Protein AF-A0A819I7T7-F1 (afdb_monomer_lite)

Foldseek 3Di:
DPDDPAAAEAEDPDDDPVDDPVPPDHSYDYDYLVQQAPPLLPDAPAVLLSLLRPLSPPPDDQKDKDADDPDDDPDDDDVCVADPVNFAGEFEFEPDWLPDPPDDDDLQSLQQVLLLVCCVVQAPDPPVVDDSRRLGDGPNDIFIAGSVLSCCCCVNRPVVLSVVCSNDRYRDSNHHRRSSNSLVCQVPPDPGHYHYHYDYPDDPPPPPDDPDD

Sequence (213 aa):
MPSFRGHIYVIADQIPNWLNISKSQSQLRVISTKEIIDNKYLPTFNSHAIEANLHKIPHLKEFYLYFNDDYILGRPVSIEDFFLHGRCPVIYGDDRLTSNTNVTLNIHKKAMLNTNFLLDNFSSDTNTNVNKSDRRFLPHAPHPLRKSIAEEVWFSKFAEVHREQSSHRFRDMHDVHPAYFTSRYMIEQANVCVEQRRMKSACPPDGKDFCNQ

Organism: NCBI:txid392033

pLDDT: mean 85.19, std 16.6, range [31.33, 97.81]

Radius of gyration: 17.9 Å; chains: 1; bounding box: 48×45×42 Å

Secondary structure (DSSP, 8-state):
-PPP-S-EEEE-S---TT-----TT-SEEEE-HHHHS-GGG-S---HHHHHHTGGGSTT--SEEEE--SS----S---GGGTEETTTEEEEEE-S-BTT-TTS---HHHHHHHHHHHHHHHH--S--TTS-GGG-BPPPSS-EEEEHHHHHIIIIIITHHHHHHHHH-SS--TT---HHHHHHHHHHHTSSS--EEEE-PPP--SS--S----

Structure (mmCIF, N/CA/C/O backbone):
data_AF-A0A819I7T7-F1
#
_entry.id   AF-A0A819I7T7-F1
#
loop_
_atom_site.group_PDB
_atom_site.id
_atom_site.type_symbol
_atom_site.label_atom_id
_atom_site.label_alt_id
_atom_site.label_comp_id
_atom_site.label_asym_id
_atom_site.label_entity_id
_atom_site.label_seq_id
_atom_site.pdbx_PDB_ins_code
_atom_site.Cartn_x
_atom_site.Cartn_y
_atom_site.Cartn_z
_atom_site.occupancy
_atom_site.B_iso_or_equiv
_atom_site.auth_seq_id
_atom_site.auth_comp_id
_atom_site.auth_asym_id
_atom_site.auth_atom_id
_atom_site.pdbx_PDB_model_num
ATOM 1 N N . MET A 1 1 ? -1.989 -11.633 26.598 1.00 35.69 1 MET A N 1
ATOM 2 C CA . MET A 1 1 ? -1.743 -10.925 25.322 1.00 35.69 1 MET A CA 1
ATOM 3 C C . MET A 1 1 ? -1.916 -9.439 25.571 1.00 35.69 1 MET A C 1
ATOM 5 O O . MET A 1 1 ? -2.932 -9.099 26.173 1.00 35.69 1 MET A O 1
ATOM 9 N N . PRO A 1 2 ? -0.981 -8.556 25.182 1.00 42.12 2 PRO A N 1
ATOM 10 C CA . PRO A 1 2 ? -1.279 -7.129 25.174 1.00 42.12 2 PRO A CA 1
ATOM 11 C C . PRO A 1 2 ? -2.457 -6.933 24.216 1.00 42.12 2 PRO A C 1
ATOM 13 O O . PRO A 1 2 ? -2.396 -7.361 23.065 1.00 42.12 2 PRO A O 1
ATOM 16 N N . SER A 1 3 ? -3.574 -6.404 24.710 1.00 52.50 3 SER A N 1
ATOM 17 C CA . SER A 1 3 ? -4.762 -6.203 23.888 1.00 52.50 3 SER A CA 1
ATOM 18 C C . SER A 1 3 ? -4.460 -5.170 22.805 1.00 52.50 3 SER A C 1
ATOM 20 O O . SER A 1 3 ? -4.011 -4.062 23.098 1.00 52.50 3 SER A O 1
ATOM 22 N N . PHE A 1 4 ? -4.694 -5.528 21.544 1.00 63.16 4 PHE A N 1
ATOM 23 C CA . PHE A 1 4 ? -4.647 -4.576 20.441 1.00 63.16 4 PHE A CA 1
ATOM 24 C C . PHE A 1 4 ? -5.636 -3.431 20.720 1.00 63.16 4 PHE A C 1
ATOM 26 O O . PHE A 1 4 ? -6.834 -3.651 20.894 1.00 63.16 4 PHE A O 1
ATOM 33 N N . ARG A 1 5 ? -5.134 -2.192 20.794 1.00 67.62 5 ARG A N 1
ATOM 34 C CA . ARG A 1 5 ? -5.936 -0.975 21.035 1.00 67.62 5 ARG A CA 1
ATOM 35 C C . ARG A 1 5 ? -6.069 -0.114 19.773 1.00 67.62 5 ARG A C 1
ATOM 37 O O . ARG A 1 5 ? -5.954 1.110 19.832 1.00 67.62 5 ARG A O 1
ATOM 44 N N . GLY A 1 6 ? -6.262 -0.747 18.618 1.00 80.12 6 GLY A N 1
ATOM 45 C CA . GLY A 1 6 ? -6.449 -0.072 17.332 1.00 80.12 6 GLY A CA 1
ATOM 46 C C . GLY A 1 6 ? -7.828 -0.313 16.721 1.00 80.12 6 GLY A C 1
ATOM 47 O O . GLY A 1 6 ? -8.656 -1.024 17.285 1.00 80.12 6 GLY A O 1
ATOM 48 N N . HIS A 1 7 ? -8.054 0.290 15.555 1.00 89.38 7 HIS A N 1
ATOM 49 C CA . HIS A 1 7 ? -9.175 -0.057 14.686 1.00 89.38 7 HIS A CA 1
ATOM 50 C C . HIS A 1 7 ? -8.709 -1.077 13.647 1.00 89.38 7 HIS A C 1
ATOM 52 O O . HIS A 1 7 ? -7.592 -0.971 13.141 1.00 89.38 7 HIS A O 1
ATOM 58 N N . ILE A 1 8 ? -9.566 -2.042 13.337 1.00 91.50 8 ILE A N 1
ATOM 59 C CA . ILE A 1 8 ? -9.410 -2.993 12.242 1.00 91.50 8 ILE A CA 1
ATOM 60 C C . ILE A 1 8 ? -10.333 -2.522 11.126 1.00 91.50 8 ILE A C 1
ATOM 62 O O . ILE A 1 8 ? -11.524 -2.312 11.351 1.00 91.50 8 ILE A O 1
ATOM 66 N N . TYR A 1 9 ? -9.786 -2.369 9.929 1.00 93.81 9 TYR A N 1
ATOM 67 C CA . TYR A 1 9 ? -10.555 -2.056 8.734 1.00 93.81 9 TYR A CA 1
ATOM 68 C C . TYR A 1 9 ? -10.522 -3.276 7.821 1.00 93.81 9 TYR A C 1
ATOM 70 O O . TYR A 1 9 ? -9.444 -3.776 7.512 1.00 93.81 9 TYR A O 1
ATOM 78 N N . VAL A 1 10 ? -11.691 -3.760 7.415 1.00 93.88 10 VAL A N 1
ATOM 79 C CA . VAL A 1 10 ? -11.826 -4.848 6.442 1.00 93.88 10 VAL A CA 1
ATOM 80 C C . VAL A 1 10 ? -12.416 -4.260 5.175 1.00 93.88 10 VAL A C 1
ATOM 82 O O . VAL A 1 10 ? -13.494 -3.671 5.216 1.00 93.88 10 VAL A O 1
ATOM 85 N N . ILE A 1 11 ? -11.706 -4.397 4.060 1.00 95.06 11 ILE A N 1
ATOM 86 C CA . ILE A 1 11 ? -12.184 -3.902 2.771 1.00 95.06 11 ILE A CA 1
ATOM 87 C C . ILE A 1 11 ? -12.985 -5.011 2.107 1.00 95.06 11 ILE A C 1
ATOM 89 O O . ILE A 1 11 ? -12.426 -6.044 1.747 1.00 95.06 11 ILE A O 1
ATOM 93 N N . ALA A 1 12 ? -14.296 -4.816 1.992 1.00 93.00 12 ALA A N 1
ATOM 94 C CA . ALA A 1 12 ? -15.190 -5.798 1.397 1.00 93.00 12 ALA A CA 1
ATOM 95 C C . ALA A 1 12 ? -16.496 -5.146 0.932 1.00 93.00 12 ALA A C 1
ATOM 97 O O . ALA A 1 12 ? -17.062 -4.299 1.619 1.00 93.00 12 ALA A O 1
ATOM 98 N N . ASP A 1 13 ? -17.015 -5.611 -0.205 1.00 91.38 13 ASP A N 1
ATOM 99 C CA . ASP A 1 13 ? -18.338 -5.217 -0.715 1.00 91.38 13 ASP A CA 1
ATOM 100 C C . ASP A 1 13 ? -19.448 -6.208 -0.327 1.00 91.38 13 ASP A C 1
ATOM 102 O O . ASP A 1 13 ? -20.618 -6.001 -0.646 1.00 91.38 13 ASP A O 1
ATOM 106 N N . GLN A 1 14 ? -19.088 -7.291 0.367 1.00 89.69 14 GLN A N 1
ATOM 107 C CA . GLN A 1 14 ? -20.009 -8.301 0.880 1.00 89.69 14 GLN A CA 1
ATOM 108 C C . GLN A 1 14 ? -19.754 -8.511 2.368 1.00 89.69 14 GLN A C 1
ATOM 110 O O . GLN A 1 14 ? -18.611 -8.645 2.803 1.00 89.69 14 GLN A O 1
ATOM 115 N N . ILE A 1 15 ? -20.831 -8.562 3.147 1.00 88.88 15 ILE A N 1
ATOM 116 C CA . ILE A 1 15 ? -20.783 -8.765 4.592 1.00 88.88 15 ILE A CA 1
ATOM 117 C C . ILE A 1 15 ? -21.498 -10.083 4.896 1.00 88.88 15 ILE A C 1
ATOM 119 O O . ILE A 1 15 ? -22.688 -10.200 4.601 1.00 88.88 15 ILE A O 1
ATOM 123 N N . PRO A 1 16 ? -20.814 -11.081 5.481 1.00 87.31 16 PRO A N 1
ATOM 124 C CA . PRO A 1 16 ? -21.470 -12.309 5.901 1.00 87.31 16 PRO A CA 1
ATOM 125 C C . PRO A 1 16 ? -22.534 -12.039 6.970 1.00 87.31 16 PRO A C 1
ATOM 127 O O . PRO A 1 16 ? -22.294 -11.273 7.899 1.00 87.31 16 PRO A O 1
ATOM 130 N N . ASN A 1 17 ? -23.670 -12.738 6.911 1.00 89.00 17 ASN A N 1
ATOM 131 C CA . ASN A 1 17 ? -24.785 -12.539 7.855 1.00 89.00 17 ASN A CA 1
ATOM 132 C C . ASN A 1 17 ? -24.407 -12.774 9.330 1.00 89.00 17 ASN A C 1
ATOM 134 O O . ASN A 1 17 ? -25.074 -12.265 10.228 1.00 89.00 17 ASN A O 1
ATOM 138 N N . TRP A 1 18 ? -23.351 -13.550 9.593 1.00 88.56 18 TRP A N 1
ATOM 139 C CA . TRP A 1 18 ? -22.843 -13.788 10.946 1.00 88.56 18 TRP A CA 1
ATOM 140 C C . TRP A 1 18 ? -22.023 -12.609 11.499 1.00 88.56 18 TRP A C 1
ATOM 142 O O . TRP A 1 18 ? -21.832 -12.517 12.713 1.00 88.56 18 TRP A O 1
ATOM 152 N N . LEU A 1 19 ? -21.541 -11.701 10.642 1.00 84.94 19 LEU A N 1
ATOM 153 C CA . LEU A 1 19 ? -20.733 -10.554 11.043 1.00 84.94 19 LEU A CA 1
ATOM 154 C C . LEU A 1 19 ? -21.635 -9.367 11.398 1.00 84.94 19 LEU A C 1
ATOM 156 O O . LEU A 1 19 ? -22.139 -8.649 10.537 1.00 84.94 19 LEU A O 1
ATOM 160 N N . ASN A 1 20 ? -21.819 -9.132 12.696 1.00 77.38 20 ASN A N 1
ATOM 161 C CA . ASN A 1 20 ? -22.637 -8.026 13.182 1.00 77.38 20 ASN A CA 1
ATOM 162 C C . ASN A 1 20 ? -21.826 -6.717 13.291 1.00 77.38 20 ASN A C 1
ATOM 164 O O . ASN A 1 20 ? -21.108 -6.507 14.270 1.00 77.38 20 ASN A O 1
ATOM 168 N N . ILE A 1 21 ? -21.983 -5.829 12.304 1.00 77.06 21 ILE A N 1
ATOM 169 C CA . ILE A 1 21 ? -21.297 -4.522 12.220 1.00 77.06 21 ILE A CA 1
ATOM 170 C C . ILE A 1 21 ? -22.131 -3.392 12.863 1.00 77.06 21 ILE A C 1
ATOM 172 O O . ILE A 1 21 ? -21.609 -2.317 13.142 1.00 77.06 21 ILE A O 1
ATOM 176 N N . SER A 1 22 ? -23.420 -3.619 13.161 1.00 67.31 22 SER A N 1
ATOM 177 C CA . SER A 1 22 ? -24.334 -2.574 13.662 1.00 67.31 22 SER A CA 1
ATOM 178 C C . SER A 1 22 ? -24.083 -2.160 15.115 1.00 67.31 22 SER A C 1
ATOM 180 O O . SER A 1 22 ? -24.639 -1.167 15.588 1.00 67.31 22 SER A O 1
ATOM 182 N N . LYS A 1 23 ? -23.234 -2.891 15.846 1.00 58.72 23 LYS A N 1
ATOM 183 C CA . LYS A 1 23 ? -22.842 -2.509 17.203 1.00 58.72 23 LYS A CA 1
ATOM 184 C C . LYS A 1 23 ? -21.879 -1.326 17.123 1.00 58.72 23 LYS A C 1
ATOM 186 O O . LYS A 1 23 ? -20.713 -1.497 16.765 1.00 58.72 23 LYS A O 1
ATOM 191 N N . SER A 1 24 ? -22.366 -0.149 17.521 1.00 50.91 24 SER A N 1
ATOM 192 C CA . SER A 1 24 ? -21.700 1.167 17.572 1.00 50.91 24 SER A CA 1
ATOM 193 C C . SER A 1 24 ? -20.441 1.252 18.464 1.00 50.91 24 SER A C 1
ATOM 195 O O . SER A 1 24 ? -20.076 2.327 18.930 1.00 50.91 24 SER A O 1
ATOM 197 N N . GLN A 1 25 ? -19.791 0.122 18.744 1.00 53.84 25 GLN A N 1
ATOM 198 C CA . GLN A 1 25 ? -18.636 -0.033 19.629 1.00 53.84 25 GLN A CA 1
ATOM 199 C C . GLN A 1 25 ? -17.574 -0.998 19.078 1.00 53.84 25 GLN A C 1
ATOM 201 O O . GLN A 1 25 ? -16.610 -1.310 19.777 1.00 53.84 25 GLN A O 1
ATOM 206 N N . SER A 1 26 ? -17.720 -1.512 17.854 1.00 62.91 26 SER A N 1
ATOM 207 C CA . SER A 1 26 ? -16.720 -2.431 17.313 1.00 62.91 26 SER A CA 1
ATOM 208 C C . SER A 1 26 ? -15.460 -1.672 16.869 1.00 62.91 26 SER A C 1
ATOM 210 O O . SER A 1 26 ? -15.506 -0.703 16.115 1.00 62.91 26 SER A O 1
ATOM 212 N N . GLN A 1 27 ? -14.295 -2.132 17.335 1.00 83.00 27 GLN A N 1
ATOM 213 C CA . GLN A 1 27 ? -12.995 -1.733 16.780 1.00 83.00 27 GLN A CA 1
ATOM 214 C C . GLN A 1 27 ? -12.876 -2.110 15.292 1.00 83.00 27 GLN A C 1
ATOM 216 O O . GLN A 1 27 ? -11.986 -1.610 14.616 1.00 83.00 27 GLN A O 1
ATOM 221 N N . LEU A 1 28 ? -13.772 -2.962 14.788 1.00 88.19 28 LEU A N 1
ATOM 222 C CA . LEU A 1 28 ? -13.858 -3.431 13.414 1.00 88.19 28 LEU A CA 1
ATOM 223 C C . LEU A 1 28 ? -14.800 -2.555 12.577 1.00 88.19 28 LEU A C 1
ATOM 225 O O . LEU A 1 28 ? -15.962 -2.377 12.925 1.00 88.19 28 LEU A O 1
ATOM 229 N N . ARG A 1 29 ? -14.329 -2.077 11.429 1.00 90.06 29 ARG A N 1
ATOM 230 C CA . ARG A 1 29 ? -15.143 -1.392 10.421 1.00 90.06 29 ARG A CA 1
ATOM 231 C C . ARG A 1 29 ? -14.994 -2.105 9.088 1.00 90.06 29 ARG A C 1
ATOM 233 O O . ARG A 1 29 ? -13.873 -2.350 8.651 1.00 90.06 29 ARG A O 1
ATOM 240 N N . VAL A 1 30 ? -16.113 -2.411 8.441 1.00 92.19 30 VAL A N 1
ATOM 241 C CA . VAL A 1 30 ? -16.099 -2.849 7.042 1.00 92.19 30 VAL A CA 1
ATOM 242 C C . VAL A 1 30 ? -16.230 -1.615 6.165 1.00 92.19 30 VAL A C 1
ATOM 244 O O . VAL A 1 30 ? -17.093 -0.780 6.424 1.00 92.19 30 VAL A O 1
ATOM 247 N N . ILE A 1 31 ? -15.342 -1.490 5.186 1.00 94.06 31 ILE A N 1
ATOM 248 C CA . ILE A 1 31 ? -15.281 -0.374 4.244 1.00 94.06 31 ILE A CA 1
ATOM 249 C C . ILE A 1 31 ? -15.536 -0.942 2.849 1.00 94.06 31 ILE A C 1
ATOM 251 O O . ILE A 1 31 ? -14.837 -1.863 2.415 1.00 94.06 31 ILE A O 1
ATOM 255 N N . SER A 1 32 ? -16.531 -0.402 2.148 1.00 95.38 32 SER A N 1
ATOM 256 C CA . SER A 1 32 ? -16.788 -0.770 0.753 1.00 95.38 32 SER A CA 1
ATOM 257 C C . SER A 1 32 ? -15.703 -0.195 -0.155 1.00 95.38 32 SER A C 1
ATOM 259 O O . SER A 1 32 ? -15.187 0.899 0.085 1.00 95.38 32 SER A O 1
ATOM 261 N N . THR A 1 33 ? -15.395 -0.880 -1.259 1.00 96.25 33 THR A N 1
ATOM 262 C CA . THR A 1 33 ? -14.474 -0.344 -2.276 1.00 96.25 33 THR A CA 1
ATOM 263 C C . THR A 1 33 ? -14.960 1.001 -2.831 1.00 96.25 33 THR A C 1
ATOM 265 O O . THR A 1 33 ? -14.140 1.863 -3.136 1.00 96.25 33 THR A O 1
ATOM 268 N N . LYS A 1 34 ? -16.280 1.242 -2.847 1.00 96.62 34 LYS A N 1
ATOM 269 C CA . LYS A 1 34 ? -16.918 2.518 -3.233 1.00 96.62 34 LYS A CA 1
ATOM 270 C C . LYS A 1 34 ? -16.576 3.699 -2.327 1.00 96.62 34 LYS A C 1
ATOM 272 O O . LYS A 1 34 ? -16.733 4.841 -2.744 1.00 96.62 34 LYS A O 1
ATOM 277 N N . GLU A 1 35 ? -16.136 3.451 -1.095 1.00 96.62 35 GLU A N 1
ATOM 278 C CA . GLU A 1 35 ? -15.746 4.521 -0.169 1.00 96.62 35 GLU A CA 1
ATOM 279 C C . GLU A 1 35 ? -14.331 5.042 -0.443 1.00 96.62 35 GLU A C 1
ATOM 281 O O . GLU A 1 35 ? -14.005 6.161 -0.052 1.00 96.62 35 GLU A O 1
ATOM 286 N N . ILE A 1 36 ? -13.486 4.244 -1.104 1.00 96.81 36 ILE A N 1
ATOM 287 C CA . ILE A 1 36 ? -12.065 4.562 -1.307 1.00 96.81 36 ILE A CA 1
ATOM 288 C C . ILE A 1 36 ? -11.658 4.628 -2.786 1.00 96.81 36 ILE A C 1
ATOM 290 O O . ILE A 1 36 ? -10.626 5.215 -3.106 1.00 96.81 36 ILE A O 1
ATOM 294 N N . ILE A 1 37 ? -12.461 4.087 -3.705 1.00 97.12 37 ILE A N 1
ATOM 295 C CA . ILE A 1 37 ? -12.216 4.102 -5.153 1.00 97.12 37 ILE A CA 1
ATOM 296 C C . ILE A 1 37 ? -13.287 4.951 -5.846 1.00 97.12 37 ILE A C 1
ATOM 298 O O . ILE A 1 37 ? -14.473 4.833 -5.556 1.00 97.12 37 ILE A O 1
ATOM 302 N N . ASP A 1 38 ? -12.864 5.799 -6.788 1.00 96.12 38 ASP A N 1
ATOM 303 C CA . ASP A 1 38 ? -13.774 6.570 -7.646 1.00 96.12 38 ASP A CA 1
ATOM 304 C C . ASP A 1 38 ? -14.701 5.619 -8.425 1.00 96.12 38 ASP A C 1
ATOM 306 O O . ASP A 1 38 ? -14.241 4.661 -9.050 1.00 96.12 38 ASP A O 1
ATOM 310 N N . ASN A 1 39 ? -16.006 5.906 -8.420 1.00 96.88 39 ASN A N 1
ATOM 311 C CA . ASN A 1 39 ? -17.039 5.086 -9.055 1.00 96.88 39 ASN A CA 1
ATOM 312 C C . ASN A 1 39 ? -16.757 4.770 -10.529 1.00 96.88 39 ASN A C 1
ATOM 314 O O . ASN A 1 39 ? -17.170 3.714 -11.002 1.00 96.88 39 ASN A O 1
ATOM 318 N N . LYS A 1 40 ? -16.043 5.638 -11.260 1.00 97.31 40 LYS A N 1
ATOM 319 C CA . LYS A 1 40 ? -15.696 5.378 -12.670 1.00 97.31 40 LYS A CA 1
ATOM 320 C C . LYS A 1 40 ? -14.733 4.198 -12.863 1.00 97.31 40 LYS A C 1
ATOM 322 O O . LYS A 1 40 ? -14.653 3.658 -13.960 1.00 97.31 40 LYS A O 1
ATOM 327 N N . TYR A 1 41 ? -14.007 3.814 -11.813 1.00 97.62 41 TYR A N 1
ATOM 328 C CA . TYR A 1 41 ? -13.073 2.686 -11.795 1.00 97.62 41 TYR A CA 1
ATOM 329 C C . TYR A 1 41 ? -13.697 1.407 -11.214 1.00 97.62 41 TYR A C 1
ATOM 331 O O . TYR A 1 41 ? -13.026 0.385 -11.088 1.00 97.62 41 TYR A O 1
ATOM 339 N N . LEU A 1 42 ? -14.983 1.447 -10.851 1.00 97.25 42 LEU A N 1
ATOM 340 C CA . LEU A 1 42 ? -15.701 0.313 -10.278 1.00 97.25 42 LEU A CA 1
ATOM 341 C C . LEU A 1 42 ? -16.627 -0.358 -11.312 1.00 97.25 42 LEU A C 1
ATOM 343 O O . LEU A 1 42 ? -17.156 0.311 -12.202 1.00 97.25 42 LEU A O 1
ATOM 347 N N . PRO A 1 43 ? -16.873 -1.679 -11.198 1.00 96.38 43 PRO A N 1
ATOM 348 C CA . PRO A 1 43 ? -16.296 -2.602 -10.216 1.00 96.38 43 PRO A CA 1
ATOM 349 C C . PRO A 1 43 ? -14.842 -2.977 -10.547 1.00 96.38 43 PRO A C 1
ATOM 351 O O . PRO A 1 43 ? -14.484 -3.103 -11.719 1.00 96.38 43 PRO A O 1
ATOM 354 N N . THR A 1 44 ? -14.037 -3.231 -9.512 1.00 96.81 44 THR A N 1
ATOM 355 C CA . THR A 1 44 ? -12.677 -3.769 -9.646 1.00 96.81 44 THR A CA 1
ATOM 356 C C . THR A 1 44 ? -12.488 -5.015 -8.782 1.00 96.81 44 THR A C 1
ATOM 358 O O . THR A 1 44 ? -12.998 -5.101 -7.668 1.00 96.81 44 THR A O 1
ATOM 361 N N . PHE A 1 45 ? -11.742 -5.975 -9.317 1.00 95.75 45 PHE A N 1
ATOM 362 C CA . PHE A 1 45 ? -11.248 -7.184 -8.655 1.00 95.75 45 PHE A CA 1
ATOM 363 C C . PHE A 1 45 ? -9.712 -7.181 -8.603 1.00 95.75 45 PHE A C 1
ATOM 365 O O . PHE A 1 45 ? -9.077 -8.197 -8.314 1.00 95.75 45 PHE A O 1
ATOM 372 N N . ASN A 1 46 ? -9.095 -6.044 -8.931 1.00 97.19 46 ASN A N 1
ATOM 373 C CA . ASN A 1 46 ? -7.657 -5.871 -8.919 1.00 97.19 46 ASN A CA 1
ATOM 374 C C . ASN A 1 46 ? -7.192 -5.477 -7.512 1.00 97.19 46 ASN A C 1
ATOM 376 O O . ASN A 1 46 ? -7.408 -4.345 -7.076 1.00 97.19 46 ASN A O 1
ATOM 380 N N . SER A 1 47 ? -6.506 -6.387 -6.811 1.00 96.12 47 SER A N 1
ATOM 381 C CA . SER A 1 47 ? -5.969 -6.069 -5.484 1.00 96.12 47 SER A CA 1
ATOM 382 C C . SER A 1 47 ? -4.977 -4.903 -5.531 1.00 96.12 47 SER A C 1
ATOM 384 O O . SER A 1 47 ? -5.006 -4.074 -4.633 1.00 96.12 47 SER A O 1
ATOM 386 N N . HIS A 1 48 ? -4.183 -4.744 -6.600 1.00 97.19 48 HIS A N 1
ATOM 387 C CA . HIS A 1 48 ? -3.271 -3.606 -6.721 1.00 97.19 48 HIS A CA 1
ATOM 388 C C . HIS A 1 48 ? -4.049 -2.278 -6.785 1.00 97.19 48 HIS A C 1
ATOM 390 O O . HIS A 1 48 ? -3.680 -1.300 -6.135 1.00 97.19 48 HIS A O 1
ATOM 396 N N . ALA A 1 49 ? -5.169 -2.227 -7.513 1.00 97.44 49 ALA A N 1
ATOM 397 C CA . ALA A 1 49 ? -6.024 -1.039 -7.544 1.00 97.44 49 ALA A CA 1
ATOM 398 C C . ALA A 1 49 ? -6.628 -0.731 -6.162 1.00 97.44 49 ALA A C 1
ATOM 400 O O . ALA A 1 49 ? -6.625 0.422 -5.727 1.00 97.44 49 ALA A O 1
ATOM 401 N N . ILE A 1 50 ? -7.105 -1.752 -5.445 1.00 97.56 50 ILE A N 1
ATOM 402 C CA . ILE A 1 50 ? -7.693 -1.599 -4.105 1.00 97.56 50 ILE A CA 1
ATOM 403 C C . ILE A 1 50 ? -6.635 -1.132 -3.096 1.00 97.56 50 ILE A C 1
ATOM 405 O O . ILE A 1 50 ? -6.828 -0.129 -2.407 1.00 97.56 50 ILE A O 1
ATOM 409 N N . GLU A 1 51 ? -5.492 -1.814 -3.054 1.00 96.56 51 GLU A N 1
ATOM 410 C CA . GLU A 1 51 ? -4.381 -1.544 -2.141 1.00 96.56 51 GLU A CA 1
ATOM 411 C C . GLU A 1 51 ? -3.815 -0.124 -2.317 1.00 96.56 51 GLU A C 1
ATOM 413 O O . GLU A 1 51 ? -3.539 0.568 -1.335 1.00 96.56 51 GLU A O 1
ATOM 418 N N . ALA A 1 52 ? -3.717 0.364 -3.559 1.00 97.06 52 ALA A N 1
ATOM 419 C CA . ALA A 1 52 ? -3.256 1.724 -3.840 1.00 97.06 52 ALA A CA 1
ATOM 420 C C . ALA A 1 52 ? -4.211 2.815 -3.318 1.00 97.06 52 ALA A C 1
ATOM 422 O O . ALA A 1 52 ? -3.811 3.968 -3.172 1.00 97.06 52 ALA A O 1
ATOM 423 N N . ASN A 1 53 ? -5.465 2.475 -2.998 1.00 97.31 53 ASN A N 1
ATOM 424 C CA . ASN A 1 53 ? -6.464 3.405 -2.470 1.00 97.31 53 ASN A CA 1
ATOM 425 C C . ASN A 1 53 ? -6.669 3.298 -0.944 1.00 97.31 53 ASN A C 1
ATOM 427 O O . ASN A 1 53 ? -7.443 4.078 -0.392 1.00 97.31 53 ASN A O 1
ATOM 431 N N . LEU A 1 54 ? -5.958 2.414 -0.226 1.00 97.19 54 LEU A N 1
ATOM 432 C CA . LEU A 1 54 ? -6.159 2.211 1.223 1.00 97.19 54 LEU A CA 1
ATOM 433 C C . LEU A 1 54 ? -5.954 3.478 2.061 1.00 97.19 54 LEU A C 1
ATOM 435 O O . LEU A 1 54 ? -6.631 3.671 3.066 1.00 97.19 54 LEU A O 1
ATOM 439 N N . HIS A 1 55 ? -5.072 4.384 1.637 1.00 96.31 55 HIS A N 1
ATOM 440 C CA . HIS A 1 55 ? -4.833 5.655 2.326 1.00 96.31 55 HIS A CA 1
ATOM 441 C C . HIS A 1 55 ? -6.092 6.539 2.442 1.00 96.31 55 HIS A C 1
ATOM 443 O O . HIS A 1 55 ? -6.173 7.385 3.335 1.00 96.31 55 HIS A O 1
ATOM 449 N N . LYS A 1 56 ? -7.100 6.306 1.588 1.00 96.81 56 LYS A N 1
ATOM 450 C CA . LYS A 1 56 ? -8.381 7.025 1.569 1.00 96.81 56 LYS A CA 1
ATOM 451 C C . LYS A 1 56 ? -9.399 6.501 2.579 1.00 96.81 56 LYS A C 1
ATOM 453 O O . LYS A 1 56 ? -10.453 7.113 2.721 1.00 96.81 56 LYS A O 1
ATOM 458 N N . ILE A 1 57 ? -9.106 5.408 3.293 1.00 96.94 57 ILE A N 1
ATOM 459 C CA . ILE A 1 57 ? -9.990 4.894 4.346 1.00 96.94 57 ILE A CA 1
ATOM 460 C C . ILE A 1 57 ? -10.306 6.028 5.345 1.00 96.94 57 ILE A C 1
ATOM 462 O O . ILE A 1 57 ? -9.380 6.635 5.910 1.00 96.94 57 ILE A O 1
ATOM 466 N N . PRO A 1 58 ? -11.595 6.321 5.602 1.00 92.62 58 PRO A N 1
ATOM 467 C CA . PRO A 1 58 ? -11.983 7.354 6.552 1.00 92.62 58 PRO A CA 1
ATOM 468 C C . PRO A 1 58 ? -11.399 7.091 7.942 1.00 92.62 58 PRO A C 1
ATOM 470 O O . PRO A 1 58 ? -11.531 6.000 8.493 1.00 92.62 58 PRO A O 1
ATOM 473 N N . HIS A 1 59 ? -10.779 8.116 8.530 1.00 91.81 59 HIS A N 1
ATOM 474 C CA . HIS A 1 59 ? -10.140 8.056 9.854 1.00 91.81 59 HIS A CA 1
ATOM 475 C C . HIS A 1 59 ? -8.990 7.039 9.987 1.00 91.81 59 HIS A C 1
ATOM 477 O O . HIS A 1 59 ? -8.607 6.682 11.107 1.00 91.81 59 HIS A O 1
ATOM 483 N N . LEU A 1 60 ? -8.397 6.594 8.873 1.00 95.25 60 LEU A N 1
ATOM 484 C CA . LEU A 1 60 ? -7.148 5.840 8.916 1.00 95.25 60 LEU A CA 1
ATOM 485 C C . LEU A 1 60 ? -6.057 6.676 9.596 1.00 95.25 60 LEU A C 1
ATOM 487 O O . LEU A 1 60 ? -5.869 7.855 9.281 1.00 95.25 60 LEU A O 1
ATOM 491 N N . LYS A 1 61 ? -5.358 6.060 10.551 1.00 94.38 61 LYS A N 1
ATOM 492 C CA . LYS A 1 61 ? -4.267 6.698 11.294 1.00 94.38 61 LYS A CA 1
ATOM 493 C C . LYS A 1 61 ? -3.028 6.852 10.413 1.00 94.38 61 LYS A C 1
ATOM 495 O O . LYS A 1 61 ? -2.847 6.108 9.456 1.00 94.38 61 LYS A O 1
ATOM 500 N N . GLU A 1 62 ? -2.154 7.785 10.792 1.00 95.44 62 GLU A N 1
ATOM 501 C CA . GLU A 1 62 ? -0.889 8.023 10.088 1.00 95.44 62 GLU A CA 1
ATOM 502 C C . GLU A 1 62 ? -0.025 6.762 9.993 1.00 95.44 62 GLU A C 1
ATOM 504 O O . GLU A 1 62 ? 0.538 6.498 8.942 1.00 95.44 62 GLU A O 1
ATOM 509 N N . PHE A 1 63 ? 0.037 5.959 11.055 1.00 94.94 63 PHE A N 1
ATOM 510 C CA . PHE A 1 63 ? 0.757 4.687 11.081 1.00 94.94 63 PHE A CA 1
ATOM 511 C C . PHE A 1 63 ? -0.252 3.542 11.102 1.00 94.94 63 PHE A C 1
ATOM 513 O O . PHE A 1 63 ? -1.092 3.473 12.008 1.00 94.94 63 PHE A O 1
ATOM 520 N N . TYR A 1 64 ? -0.188 2.659 10.109 1.00 95.19 64 TYR A N 1
ATOM 521 C CA . TYR A 1 64 ? -1.101 1.525 9.991 1.00 95.19 64 TYR A CA 1
ATOM 522 C C . TYR A 1 64 ? -0.383 0.275 9.482 1.00 95.19 64 TYR A C 1
ATOM 524 O O . TYR A 1 64 ? 0.660 0.353 8.835 1.00 95.19 64 TYR A O 1
ATOM 532 N N . LEU A 1 65 ? -0.954 -0.886 9.799 1.00 94.56 65 LEU A N 1
ATOM 533 C CA . LEU A 1 65 ? -0.507 -2.171 9.279 1.00 94.56 65 LEU A CA 1
ATOM 534 C C . LEU A 1 65 ? -1.465 -2.622 8.191 1.00 94.56 65 LEU A C 1
ATOM 536 O O . LEU A 1 65 ? -2.674 -2.681 8.415 1.00 94.56 65 LEU A O 1
ATOM 540 N N . TYR A 1 66 ? -0.912 -2.945 7.032 1.00 95.19 66 TYR A N 1
ATOM 541 C CA . TYR A 1 66 ? -1.639 -3.603 5.963 1.00 95.19 66 TYR A CA 1
ATOM 542 C C . TYR A 1 66 ? -1.479 -5.122 6.071 1.00 95.19 66 TYR A C 1
ATOM 544 O O . TYR A 1 66 ? -0.372 -5.623 6.281 1.00 95.19 66 TYR A O 1
ATOM 552 N N . PHE A 1 67 ? -2.605 -5.816 5.920 1.00 93.25 67 PHE A N 1
ATOM 553 C CA . PHE A 1 67 ? -2.721 -7.264 5.820 1.00 93.25 67 PHE A CA 1
ATOM 554 C C . PHE A 1 67 ? -3.562 -7.580 4.582 1.00 93.25 67 PHE A C 1
ATOM 556 O O . PHE A 1 67 ? -4.610 -6.958 4.392 1.00 93.25 67 PHE A O 1
ATOM 563 N N . ASN A 1 68 ? -3.127 -8.541 3.773 1.00 89.88 68 ASN A N 1
ATOM 564 C CA . ASN A 1 68 ? -3.995 -9.177 2.784 1.00 89.88 68 ASN A CA 1
ATOM 565 C C . ASN A 1 68 ? -4.709 -10.399 3.417 1.00 89.88 68 ASN A C 1
ATOM 567 O O . ASN A 1 68 ? -4.681 -10.590 4.635 1.00 89.88 68 ASN A O 1
ATOM 571 N N . ASP A 1 69 ? -5.366 -11.212 2.592 1.00 85.38 69 ASP A N 1
ATOM 572 C CA . ASP A 1 69 ? -6.145 -12.387 2.987 1.00 85.38 69 ASP A CA 1
ATOM 573 C C . ASP A 1 69 ? -5.352 -13.708 3.060 1.00 85.38 69 ASP A C 1
ATOM 575 O O . ASP A 1 69 ? -5.892 -14.702 3.547 1.00 85.38 69 ASP A O 1
ATOM 579 N N . ASP A 1 70 ? -4.089 -13.744 2.619 1.00 85.38 70 ASP A N 1
ATOM 580 C CA . ASP A 1 70 ? -3.308 -14.985 2.488 1.00 85.38 70 ASP A CA 1
ATOM 581 C C . ASP A 1 70 ? -2.296 -15.239 3.623 1.00 85.38 70 ASP A C 1
ATOM 583 O O . ASP A 1 70 ? -1.577 -16.244 3.598 1.00 85.38 70 ASP A O 1
ATOM 587 N N . TYR A 1 71 ? -2.283 -14.399 4.667 1.00 84.56 71 TYR A N 1
ATOM 588 C CA . TYR A 1 71 ? -1.482 -14.632 5.872 1.00 84.56 71 TYR A CA 1
ATOM 589 C C . TYR A 1 71 ? -2.153 -14.204 7.183 1.00 84.56 71 TYR A C 1
ATOM 591 O O . TYR A 1 71 ? -2.961 -13.281 7.258 1.00 84.56 71 TYR A O 1
ATOM 599 N N . ILE A 1 72 ? -1.756 -14.882 8.265 1.00 85.06 72 ILE A N 1
ATOM 600 C CA . ILE A 1 72 ? -2.205 -14.632 9.641 1.00 85.06 72 ILE A CA 1
ATOM 601 C C . ILE A 1 72 ? -1.013 -14.582 10.603 1.00 85.06 72 ILE A C 1
ATOM 603 O O . ILE A 1 72 ? 0.040 -15.169 10.352 1.00 85.06 72 ILE A O 1
ATOM 607 N N . LEU A 1 73 ? -1.182 -13.910 11.744 1.00 86.25 73 LEU A N 1
ATOM 608 C CA . LEU A 1 73 ? -0.179 -13.897 12.811 1.00 86.25 73 LEU A CA 1
ATOM 609 C C . LEU A 1 73 ? -0.168 -15.245 13.545 1.00 86.25 73 LEU A C 1
ATOM 611 O O . LEU A 1 73 ? -1.103 -15.567 14.274 1.00 86.25 73 LEU A O 1
ATOM 615 N N . GLY A 1 74 ? 0.900 -16.024 13.368 1.00 86.81 74 GLY A N 1
ATOM 616 C CA . GLY A 1 74 ? 1.046 -17.349 13.989 1.00 86.81 74 GLY A CA 1
ATOM 617 C C . GLY A 1 74 ? 1.658 -17.350 15.397 1.00 86.81 74 GLY A C 1
ATOM 618 O O . GLY A 1 74 ? 1.678 -18.386 16.057 1.00 86.81 74 GLY A O 1
ATOM 619 N N . ARG A 1 75 ? 2.193 -16.216 15.862 1.00 85.25 75 ARG A N 1
ATOM 620 C CA . ARG A 1 75 ? 2.832 -16.054 17.180 1.00 85.25 75 ARG A CA 1
ATOM 621 C C . ARG A 1 75 ? 2.464 -14.686 17.765 1.00 85.25 75 ARG A C 1
ATOM 623 O O . ARG A 1 75 ? 2.127 -13.786 16.995 1.00 85.25 75 ARG A O 1
ATOM 630 N N . PRO A 1 76 ? 2.512 -14.505 19.099 1.00 87.19 76 PRO A N 1
ATOM 631 C CA . PRO A 1 76 ? 2.383 -13.182 19.698 1.00 87.19 76 PRO A CA 1
ATOM 632 C C . PRO A 1 76 ? 3.420 -12.217 19.113 1.00 87.19 76 PRO A C 1
ATOM 634 O O . PRO A 1 76 ? 4.587 -12.575 18.996 1.00 87.19 76 PRO A O 1
ATOM 637 N N . VAL A 1 77 ? 2.977 -11.008 18.777 1.00 89.12 77 VAL A N 1
ATOM 638 C CA . VAL A 1 77 ? 3.808 -9.912 18.257 1.00 89.12 77 VAL A CA 1
ATOM 639 C C . VAL A 1 77 ? 3.614 -8.664 19.116 1.00 89.12 77 VAL A C 1
ATOM 641 O O . VAL A 1 77 ? 2.577 -8.520 19.779 1.00 89.12 77 VAL A O 1
ATOM 644 N N . SER A 1 78 ? 4.589 -7.760 19.105 1.00 89.75 78 SER A N 1
ATOM 645 C CA . SER A 1 78 ? 4.493 -6.424 19.700 1.00 89.75 78 SER A CA 1
ATOM 646 C C . SER A 1 78 ? 4.430 -5.338 18.620 1.00 89.75 78 SER A C 1
ATOM 648 O O . SER A 1 78 ? 4.575 -5.601 17.427 1.00 89.75 78 SER A O 1
ATOM 650 N N . ILE A 1 79 ? 4.165 -4.089 19.016 1.00 89.12 79 ILE A N 1
ATOM 651 C CA . ILE A 1 79 ? 4.138 -2.980 18.052 1.00 89.12 79 ILE A CA 1
ATOM 652 C C . ILE A 1 79 ? 5.540 -2.686 17.502 1.00 89.12 79 ILE A C 1
ATOM 654 O O . ILE A 1 79 ? 5.673 -2.289 16.348 1.00 89.12 79 ILE A O 1
ATOM 658 N N . GLU A 1 80 ? 6.581 -2.938 18.297 1.00 91.00 80 GLU A N 1
ATOM 659 C CA . GLU A 1 80 ? 7.993 -2.759 17.952 1.00 91.00 80 GLU A CA 1
ATOM 660 C C . GLU A 1 80 ? 8.472 -3.721 16.856 1.00 91.00 80 GLU A C 1
ATOM 662 O O . GLU A 1 80 ? 9.460 -3.418 16.185 1.00 91.00 80 GLU A O 1
ATOM 667 N N . ASP A 1 81 ? 7.755 -4.826 16.616 1.00 91.50 81 ASP A N 1
ATOM 668 C CA . ASP A 1 81 ? 8.009 -5.704 15.468 1.00 91.50 81 ASP A CA 1
ATOM 669 C C . ASP A 1 81 ? 7.749 -4.990 14.134 1.00 91.50 81 ASP A C 1
ATOM 671 O O . ASP A 1 81 ? 8.346 -5.355 13.119 1.00 91.50 81 ASP A O 1
ATOM 675 N N . PHE A 1 82 ? 6.900 -3.955 14.145 1.00 93.44 82 PHE A N 1
ATOM 676 C CA . PHE A 1 82 ? 6.472 -3.218 12.958 1.00 93.44 82 PHE A CA 1
ATOM 677 C C . PHE A 1 82 ? 6.839 -1.729 12.971 1.00 93.44 82 PHE A C 1
ATOM 679 O O . PHE A 1 82 ? 7.032 -1.143 11.908 1.00 93.44 82 PHE A O 1
ATOM 686 N N . PHE A 1 83 ? 6.920 -1.101 14.147 1.00 94.44 83 PHE A N 1
ATOM 687 C CA . PHE A 1 83 ? 7.241 0.316 14.312 1.00 94.44 83 PHE A CA 1
ATOM 688 C C . PHE A 1 83 ? 8.250 0.520 15.446 1.00 94.44 83 PHE A C 1
ATOM 690 O O . PHE A 1 83 ? 7.886 0.557 16.625 1.00 94.44 83 PHE A O 1
ATOM 697 N N . LEU A 1 84 ? 9.519 0.745 15.101 1.00 93.50 84 LEU A N 1
ATOM 698 C CA . LEU A 1 84 ? 10.526 1.125 16.089 1.00 93.50 84 LEU A CA 1
ATOM 699 C C . LEU A 1 84 ? 10.218 2.501 16.672 1.00 93.50 84 LEU A C 1
ATOM 701 O O . LEU A 1 84 ? 9.847 3.444 15.961 1.00 93.50 84 LEU A O 1
ATOM 705 N N . HIS A 1 85 ? 10.353 2.598 17.996 1.00 89.56 85 HIS A N 1
ATOM 706 C CA . HIS A 1 85 ? 10.038 3.798 18.775 1.00 89.56 85 HIS A CA 1
ATOM 707 C C . HIS A 1 85 ? 8.636 4.367 18.469 1.00 89.56 85 HIS A C 1
ATOM 709 O O . HIS A 1 85 ? 8.422 5.577 18.528 1.00 89.56 85 HIS A O 1
ATOM 715 N N . GLY A 1 86 ? 7.695 3.498 18.075 1.00 85.25 86 GLY A N 1
ATOM 716 C CA . GLY A 1 86 ? 6.306 3.842 17.772 1.00 85.25 86 GLY A CA 1
ATOM 717 C C . GLY A 1 86 ? 6.070 4.634 16.480 1.00 85.25 86 GLY A C 1
ATOM 718 O O . GLY A 1 86 ? 4.930 5.024 16.237 1.00 85.25 86 GLY A O 1
ATOM 719 N N . ARG A 1 87 ? 7.100 4.898 15.659 1.00 90.31 87 ARG A N 1
ATOM 720 C CA . ARG A 1 87 ? 6.961 5.764 14.466 1.00 90.31 87 ARG A CA 1
ATOM 721 C C . ARG A 1 87 ? 7.794 5.379 13.245 1.00 90.31 87 ARG A C 1
ATOM 723 O O . ARG A 1 87 ? 7.493 5.865 12.161 1.00 90.31 87 ARG A O 1
ATOM 730 N N . CYS A 1 88 ? 8.833 4.559 13.395 1.00 94.81 88 CYS A N 1
ATOM 731 C CA . CYS A 1 88 ? 9.715 4.187 12.287 1.00 94.81 88 CYS A CA 1
ATOM 732 C C . CYS A 1 88 ? 9.318 2.807 11.752 1.00 94.81 88 CYS A C 1
ATOM 734 O O . CYS A 1 88 ? 9.531 1.828 12.470 1.00 94.81 88 CYS A O 1
ATOM 736 N N . PRO A 1 89 ? 8.725 2.701 10.544 1.00 96.50 89 PRO A N 1
ATOM 737 C CA . PRO A 1 89 ? 8.331 1.418 9.974 1.00 96.50 89 PRO A CA 1
ATOM 738 C C . PRO A 1 89 ? 9.515 0.455 9.877 1.00 96.50 89 PRO A C 1
ATOM 740 O O . PRO A 1 89 ? 10.595 0.837 9.424 1.00 96.50 89 PRO A O 1
ATOM 743 N N . VAL A 1 90 ? 9.290 -0.793 10.278 1.00 96.12 90 VAL A N 1
ATOM 744 C CA . VAL A 1 90 ? 10.230 -1.902 10.112 1.00 96.12 90 VAL A CA 1
ATOM 745 C C . VAL A 1 90 ? 9.847 -2.663 8.852 1.00 96.12 90 VAL A C 1
ATOM 747 O O . VAL A 1 90 ? 8.852 -3.384 8.818 1.00 96.12 90 VAL A O 1
ATOM 750 N N . ILE A 1 91 ? 10.625 -2.484 7.792 1.00 95.12 91 ILE A N 1
ATOM 751 C CA . ILE A 1 91 ? 10.370 -3.106 6.497 1.00 95.12 91 ILE A CA 1
ATOM 752 C C . ILE A 1 91 ? 11.243 -4.349 6.381 1.00 95.12 91 ILE A C 1
ATOM 754 O O . ILE A 1 91 ? 12.471 -4.268 6.305 1.00 95.12 91 ILE A O 1
ATOM 758 N N . TYR A 1 92 ? 10.589 -5.506 6.359 1.00 93.25 92 TYR A N 1
ATOM 759 C CA . TYR A 1 92 ? 11.245 -6.787 6.140 1.00 93.25 92 TYR A CA 1
ATOM 760 C C . TYR A 1 92 ? 11.386 -7.054 4.642 1.00 93.25 92 TYR A C 1
ATOM 762 O O . TYR A 1 92 ? 10.411 -6.973 3.899 1.00 93.25 92 TYR A O 1
ATOM 770 N N . GLY A 1 93 ? 12.594 -7.391 4.200 1.00 91.56 93 GLY A N 1
ATOM 771 C CA . GLY A 1 93 ? 12.846 -7.997 2.893 1.00 91.56 93 GLY A CA 1
ATOM 772 C C . GLY A 1 93 ? 13.186 -9.474 3.055 1.00 91.56 93 GLY A C 1
ATOM 773 O O . GLY A 1 93 ? 13.856 -9.846 4.021 1.00 91.56 93 GLY A O 1
ATOM 774 N N . ASP A 1 94 ? 12.747 -10.310 2.119 1.00 88.06 94 ASP A N 1
ATOM 775 C CA . ASP A 1 94 ? 13.177 -11.709 2.087 1.00 88.06 94 ASP A CA 1
ATOM 776 C C . ASP A 1 94 ? 14.558 -11.884 1.414 1.00 88.06 94 ASP A C 1
ATOM 778 O O . ASP A 1 94 ? 15.232 -10.928 1.007 1.00 88.06 94 ASP A O 1
ATOM 782 N N . ASP A 1 95 ? 15.021 -13.129 1.315 1.00 87.62 95 ASP A N 1
ATOM 783 C CA . ASP A 1 95 ? 16.343 -13.441 0.765 1.00 87.62 95 ASP A CA 1
ATOM 784 C C . ASP A 1 95 ? 16.449 -13.219 -0.759 1.00 87.62 95 ASP A C 1
ATOM 786 O O . ASP A 1 95 ? 17.558 -13.144 -1.299 1.00 87.62 95 ASP A O 1
ATOM 790 N N . ARG A 1 96 ? 15.321 -13.064 -1.463 1.00 87.56 96 ARG A N 1
ATOM 791 C CA . ARG A 1 96 ? 15.239 -12.955 -2.922 1.00 87.56 96 ARG A CA 1
ATOM 792 C C . ARG A 1 96 ? 15.425 -11.505 -3.360 1.00 87.56 96 ARG A C 1
ATOM 794 O O . ARG A 1 96 ? 14.694 -10.599 -2.960 1.00 87.56 96 ARG A O 1
ATOM 801 N N . LEU A 1 97 ? 16.370 -11.298 -4.269 1.00 88.31 97 LEU A N 1
ATOM 802 C CA . LEU A 1 97 ? 16.581 -10.011 -4.923 1.00 88.31 97 LEU A CA 1
ATOM 803 C C . LEU A 1 97 ? 15.623 -9.839 -6.102 1.00 88.31 97 LEU A C 1
ATOM 805 O O . LEU A 1 97 ? 15.473 -10.739 -6.927 1.00 88.31 97 LEU A O 1
ATOM 809 N N . THR A 1 98 ? 15.032 -8.653 -6.221 1.00 87.38 98 THR A N 1
ATOM 810 C CA . THR A 1 98 ? 14.198 -8.270 -7.374 1.00 87.38 98 THR A CA 1
ATOM 811 C C . THR A 1 98 ? 15.016 -8.074 -8.651 1.00 87.38 98 THR A C 1
ATOM 813 O O . THR A 1 98 ? 14.468 -8.146 -9.743 1.00 87.38 98 THR A O 1
ATOM 816 N N . SER A 1 99 ? 16.333 -7.890 -8.533 1.00 81.44 99 SER A N 1
ATOM 817 C CA . SER A 1 99 ? 17.274 -7.833 -9.659 1.00 81.44 99 SER A CA 1
ATOM 818 C C . SER A 1 99 ? 17.593 -9.206 -10.266 1.00 81.44 99 SER A C 1
ATOM 820 O O . SER A 1 99 ? 18.171 -9.271 -11.349 1.00 81.44 99 SER A O 1
ATOM 822 N N . ASN A 1 100 ? 17.228 -10.309 -9.601 1.00 76.75 100 ASN A N 1
ATOM 823 C CA . ASN A 1 100 ? 17.503 -11.650 -10.108 1.00 76.75 100 ASN A CA 1
ATOM 824 C C . ASN A 1 100 ? 16.507 -12.032 -11.217 1.00 76.75 100 ASN A C 1
ATOM 826 O O . ASN A 1 100 ? 15.329 -12.285 -10.961 1.00 76.75 100 ASN A O 1
ATOM 830 N N . THR A 1 101 ? 17.003 -12.114 -12.451 1.00 61.72 101 THR A N 1
ATOM 831 C CA . THR A 1 101 ? 16.223 -12.399 -13.665 1.00 61.72 101 THR A CA 1
ATOM 832 C C . THR A 1 101 ? 15.812 -13.866 -13.819 1.00 61.72 101 THR A C 1
ATOM 834 O O . THR A 1 101 ? 14.955 -14.165 -14.645 1.00 61.72 101 THR A O 1
ATOM 837 N N . ASN A 1 102 ? 16.351 -14.781 -13.003 1.00 64.69 102 ASN A N 1
ATOM 838 C CA . ASN A 1 102 ? 16.029 -16.216 -13.061 1.00 64.69 102 ASN A CA 1
ATOM 839 C C . ASN A 1 102 ? 14.695 -16.582 -12.388 1.00 64.69 102 ASN A C 1
ATOM 841 O O . ASN A 1 102 ? 14.332 -17.754 -12.295 1.00 64.69 102 ASN A O 1
ATOM 845 N N . VAL A 1 103 ? 13.962 -15.599 -11.870 1.00 64.25 103 VAL A N 1
ATOM 846 C CA . VAL A 1 103 ? 12.698 -15.829 -11.177 1.00 64.25 103 VAL A CA 1
ATOM 847 C C . VAL A 1 103 ? 11.560 -15.894 -12.195 1.00 64.25 103 VAL A C 1
ATOM 849 O O . VAL A 1 103 ? 11.295 -14.909 -12.877 1.00 64.25 103 VAL A O 1
ATOM 852 N N . THR A 1 104 ? 10.821 -17.011 -12.252 1.00 70.75 104 THR A N 1
ATOM 853 C CA . THR A 1 104 ? 9.584 -17.091 -13.049 1.00 70.75 104 THR A CA 1
ATOM 854 C C . THR A 1 104 ? 8.639 -15.962 -12.639 1.00 70.75 104 THR A C 1
ATOM 856 O O . THR A 1 104 ? 8.228 -15.861 -11.471 1.00 70.75 104 THR A O 1
ATOM 859 N N . LEU A 1 105 ? 8.331 -15.091 -13.602 1.00 76.75 105 LEU A N 1
ATOM 860 C CA . LEU A 1 105 ? 7.554 -13.882 -13.382 1.00 76.75 105 LEU A CA 1
ATOM 861 C C . LEU A 1 105 ? 6.068 -14.203 -13.486 1.00 76.75 105 LEU A C 1
ATOM 863 O O . LEU A 1 105 ? 5.537 -14.425 -14.569 1.00 76.75 105 LEU A O 1
ATOM 867 N N . ASN A 1 106 ? 5.395 -14.197 -12.340 1.00 87.88 106 ASN A N 1
ATOM 868 C CA . ASN A 1 106 ? 3.954 -13.998 -12.315 1.00 87.88 106 ASN A CA 1
ATOM 869 C C . ASN A 1 106 ? 3.651 -12.489 -12.321 1.00 87.88 106 ASN A C 1
ATOM 871 O O . ASN A 1 106 ? 4.537 -11.655 -12.107 1.00 87.88 106 ASN A O 1
ATOM 875 N N . ILE A 1 107 ? 2.385 -12.144 -12.537 1.00 90.19 107 ILE A N 1
ATOM 876 C CA . ILE A 1 107 ? 1.925 -10.752 -12.621 1.00 90.19 107 ILE A CA 1
ATOM 877 C C . ILE A 1 107 ? 2.262 -9.929 -11.367 1.00 90.19 107 ILE A C 1
ATOM 879 O O . ILE A 1 107 ? 2.605 -8.757 -11.457 1.00 90.19 107 ILE A O 1
ATOM 883 N N . HIS A 1 108 ? 2.262 -10.566 -10.195 1.00 88.06 108 HIS A N 1
ATOM 884 C CA . HIS A 1 108 ? 2.566 -9.924 -8.921 1.00 88.06 108 HIS A CA 1
ATOM 885 C C . HIS A 1 108 ? 4.049 -9.534 -8.801 1.00 88.06 108 HIS A C 1
ATOM 887 O O . HIS A 1 108 ? 4.381 -8.408 -8.436 1.00 88.06 108 HIS A O 1
ATOM 893 N N . LYS A 1 109 ? 4.963 -10.433 -9.187 1.00 89.25 109 LYS A N 1
ATOM 894 C CA . LYS A 1 109 ? 6.400 -10.123 -9.251 1.00 89.25 109 LYS A CA 1
ATOM 895 C C . LYS A 1 109 ? 6.699 -9.094 -10.336 1.00 89.25 109 LYS A C 1
ATOM 897 O O . LYS A 1 109 ? 7.528 -8.216 -10.119 1.00 89.25 109 LYS A O 1
ATOM 902 N N . LYS A 1 110 ? 6.009 -9.174 -11.481 1.00 92.31 110 LYS A N 1
ATOM 903 C CA . LYS A 1 110 ? 6.124 -8.180 -12.556 1.00 92.31 110 LYS A CA 1
ATOM 904 C C . LYS A 1 110 ? 5.756 -6.781 -12.058 1.00 92.31 110 LYS A C 1
ATOM 906 O O . LYS A 1 110 ? 6.507 -5.851 -12.331 1.00 92.31 110 LYS A O 1
ATOM 911 N N . ALA A 1 111 ? 4.704 -6.655 -11.250 1.00 95.06 111 ALA A N 1
ATOM 912 C CA . ALA A 1 111 ? 4.312 -5.381 -10.658 1.00 95.06 111 ALA A CA 1
ATOM 913 C C . ALA A 1 111 ? 5.400 -4.778 -9.749 1.00 95.06 111 ALA A C 1
ATOM 915 O O . ALA A 1 111 ? 5.633 -3.572 -9.784 1.00 95.06 111 ALA A O 1
ATOM 916 N N . MET A 1 112 ? 6.147 -5.600 -9.000 1.00 93.94 112 MET A N 1
ATOM 917 C CA . MET A 1 112 ? 7.310 -5.116 -8.236 1.00 93.94 112 MET A CA 1
ATOM 918 C C . MET A 1 112 ? 8.465 -4.651 -9.140 1.00 93.94 112 MET A C 1
ATOM 920 O O . MET A 1 112 ? 9.155 -3.685 -8.815 1.00 93.94 112 MET A O 1
ATOM 924 N N . LEU A 1 113 ? 8.676 -5.296 -10.293 1.00 92.50 113 LEU A N 1
ATOM 925 C CA . LEU A 1 113 ? 9.673 -4.843 -11.272 1.00 92.50 113 LEU A CA 1
ATOM 926 C C . LEU A 1 113 ? 9.264 -3.525 -11.939 1.00 92.50 113 LEU A C 1
ATOM 928 O O . LEU A 1 113 ? 10.108 -2.647 -12.106 1.00 92.50 113 LEU A O 1
ATOM 932 N N . ASN A 1 114 ? 7.982 -3.361 -12.269 1.00 94.62 114 ASN A N 1
ATOM 933 C CA . ASN A 1 114 ? 7.449 -2.097 -12.777 1.00 94.62 114 ASN A CA 1
ATOM 934 C C . ASN A 1 114 ? 7.631 -0.979 -11.735 1.00 94.62 114 ASN A C 1
ATOM 936 O O . ASN A 1 114 ? 8.058 0.122 -12.074 1.00 94.62 114 ASN A O 1
ATOM 940 N N . THR A 1 115 ? 7.411 -1.279 -10.449 1.00 95.12 115 THR A N 1
ATOM 941 C CA . THR A 1 115 ? 7.711 -0.349 -9.353 1.00 95.12 115 THR A CA 1
ATOM 942 C C . THR A 1 115 ? 9.186 0.053 -9.317 1.00 95.12 115 THR A C 1
ATOM 944 O O . THR A 1 115 ? 9.481 1.241 -9.224 1.00 95.12 115 THR A O 1
ATOM 947 N N . ASN A 1 116 ? 10.116 -0.906 -9.410 1.00 93.38 116 ASN A N 1
ATOM 948 C CA . ASN A 1 116 ? 11.550 -0.601 -9.451 1.00 93.38 116 ASN A CA 1
ATOM 949 C C . ASN A 1 116 ?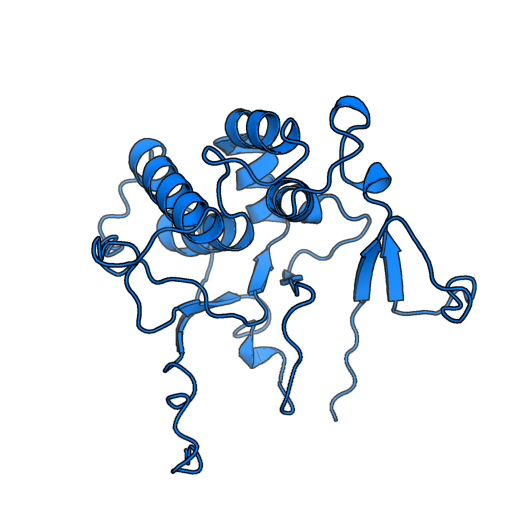 11.887 0.337 -10.614 1.00 93.38 116 ASN A C 1
ATOM 951 O O . ASN A 1 116 ? 12.588 1.326 -10.417 1.00 93.38 116 ASN A O 1
ATOM 955 N N . PHE A 1 117 ? 11.348 0.044 -11.801 1.00 92.19 117 PHE A N 1
ATOM 956 C CA . PHE A 1 117 ? 11.540 0.873 -12.985 1.00 92.19 117 PHE A CA 1
ATOM 957 C C . PHE A 1 117 ? 11.068 2.313 -12.747 1.00 92.19 117 PHE A C 1
ATOM 959 O O . PHE A 1 117 ? 11.808 3.251 -13.031 1.00 92.19 117 PHE A O 1
ATOM 966 N N . LEU A 1 118 ? 9.881 2.516 -12.171 1.00 92.25 118 LEU A N 1
ATOM 967 C CA . LEU A 1 118 ? 9.390 3.862 -11.863 1.00 92.25 118 LEU A CA 1
ATOM 968 C C . LEU A 1 118 ? 10.249 4.575 -10.819 1.00 92.25 118 LEU A C 1
ATOM 970 O O . LEU A 1 118 ? 10.596 5.735 -11.015 1.00 92.25 118 LEU A O 1
ATOM 974 N N . LEU A 1 119 ? 10.635 3.892 -9.739 1.00 90.81 119 LEU A N 1
ATOM 975 C CA . LEU A 1 119 ? 11.513 4.469 -8.719 1.00 90.81 119 LEU A CA 1
ATOM 976 C C . LEU A 1 119 ? 12.865 4.892 -9.303 1.00 90.81 119 LEU A C 1
ATOM 978 O O . LEU A 1 119 ? 13.413 5.910 -8.892 1.00 90.81 119 LEU A O 1
ATOM 982 N N . ASP A 1 120 ? 13.392 4.148 -10.277 1.00 88.75 120 ASP A N 1
ATOM 983 C CA . ASP A 1 120 ? 14.654 4.484 -10.933 1.00 88.75 120 ASP A CA 1
ATOM 984 C C . ASP A 1 120 ? 14.556 5.684 -11.871 1.00 88.75 120 ASP A C 1
ATOM 986 O O . ASP A 1 120 ? 15.503 6.466 -11.930 1.00 88.75 120 ASP A O 1
ATOM 990 N N . ASN A 1 121 ? 13.422 5.856 -12.551 1.00 86.69 121 ASN A N 1
ATOM 991 C CA . ASN A 1 121 ? 13.232 6.922 -13.538 1.00 86.69 121 ASN A CA 1
ATOM 992 C C . ASN A 1 121 ? 12.614 8.205 -12.958 1.00 86.69 121 ASN A C 1
ATOM 994 O O . ASN A 1 121 ? 12.732 9.262 -13.571 1.00 86.69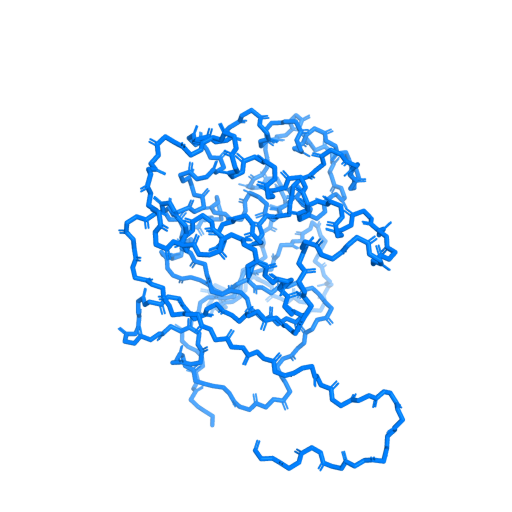 121 ASN A O 1
ATOM 998 N N . PHE A 1 122 ? 11.962 8.136 -11.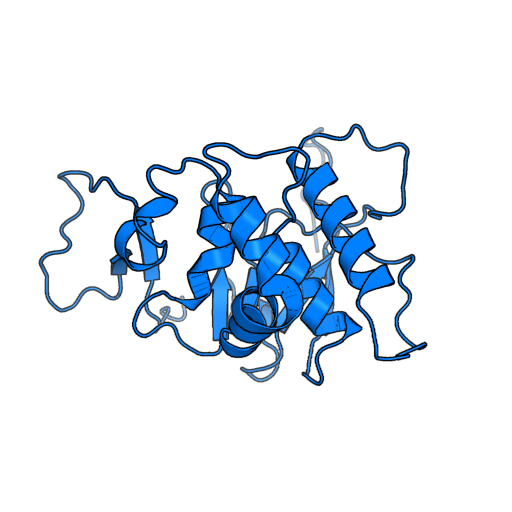794 1.00 77.81 122 PHE A N 1
ATOM 999 C CA . PHE A 1 122 ? 11.258 9.271 -11.180 1.00 77.81 122 PHE A CA 1
ATOM 1000 C C . PHE A 1 122 ? 11.993 9.869 -9.968 1.00 77.81 122 PHE A C 1
ATOM 1002 O O . PHE A 1 122 ? 11.510 10.817 -9.348 1.00 77.81 122 PHE A O 1
ATOM 1009 N N . SER A 1 123 ? 13.167 9.333 -9.613 1.00 66.44 123 SER A N 1
ATOM 1010 C CA . SER A 1 123 ? 13.992 9.883 -8.534 1.00 66.44 123 SER A CA 1
ATOM 1011 C C . SER A 1 123 ? 14.660 11.180 -8.996 1.00 66.44 123 SER A C 1
ATOM 1013 O O . SER A 1 123 ? 15.691 11.152 -9.663 1.00 66.44 123 SER A O 1
ATOM 1015 N N . SER A 1 124 ? 14.091 12.327 -8.619 1.00 57.41 124 SER A N 1
ATOM 1016 C CA . SER A 1 124 ? 14.783 13.624 -8.689 1.00 57.41 124 SER A CA 1
ATOM 1017 C C . SER A 1 124 ? 15.919 13.727 -7.665 1.00 57.41 124 SER A C 1
ATOM 1019 O O . SER A 1 124 ? 16.793 14.577 -7.800 1.00 57.41 124 SER A O 1
ATOM 1021 N N . ASP A 1 125 ? 15.891 12.872 -6.639 1.00 53.47 125 ASP A N 1
ATOM 1022 C CA . ASP A 1 125 ? 16.821 12.888 -5.518 1.00 53.47 125 ASP A CA 1
ATOM 1023 C C . ASP A 1 125 ? 17.929 11.843 -5.688 1.00 53.47 125 ASP A C 1
ATOM 1025 O O . ASP A 1 125 ? 17.685 10.646 -5.878 1.00 53.47 125 ASP A O 1
ATOM 1029 N N . THR A 1 126 ? 19.168 12.322 -5.610 1.00 51.12 126 THR A N 1
ATOM 1030 C CA . THR A 1 126 ? 20.416 11.571 -5.747 1.00 51.12 126 THR A CA 1
ATOM 1031 C C . THR A 1 126 ? 20.855 11.005 -4.400 1.00 51.12 126 THR A C 1
ATOM 1033 O O . THR A 1 126 ? 22.009 11.191 -4.011 1.00 51.12 126 THR A O 1
ATOM 1036 N N . ASN A 1 127 ? 19.970 10.354 -3.638 1.00 55.00 127 ASN A N 1
ATOM 1037 C CA . ASN A 1 127 ? 20.414 9.674 -2.421 1.00 55.00 127 ASN A CA 1
ATOM 1038 C C . ASN A 1 127 ? 21.235 8.433 -2.820 1.00 55.00 127 ASN A C 1
ATOM 1040 O O . ASN A 1 127 ? 20.744 7.307 -2.891 1.00 55.00 127 ASN A O 1
ATOM 1044 N N . THR A 1 128 ? 22.505 8.669 -3.157 1.00 54.31 128 THR A N 1
ATOM 1045 C CA . THR A 1 128 ? 23.477 7.702 -3.686 1.00 54.31 128 THR A CA 1
ATOM 1046 C C . THR A 1 128 ? 23.836 6.611 -2.681 1.00 54.31 128 THR A C 1
ATOM 1048 O O . THR A 1 128 ? 24.475 5.629 -3.048 1.00 54.31 128 THR A O 1
ATOM 1051 N N . ASN A 1 129 ? 23.402 6.754 -1.427 1.00 63.88 129 ASN A N 1
ATOM 1052 C CA . ASN A 1 129 ? 23.683 5.814 -0.351 1.00 63.88 129 ASN A CA 1
ATOM 1053 C C . ASN A 1 129 ? 22.759 4.589 -0.350 1.00 63.88 129 ASN A C 1
ATOM 1055 O O . ASN A 1 129 ? 23.005 3.652 0.411 1.00 63.88 129 ASN A O 1
ATOM 1059 N N . VAL A 1 130 ? 21.705 4.558 -1.178 1.00 74.44 130 VAL A N 1
ATOM 1060 C CA . VAL A 1 130 ? 20.815 3.394 -1.236 1.00 74.44 130 VAL A CA 1
ATOM 1061 C C . VAL A 1 130 ? 21.277 2.408 -2.299 1.00 74.44 130 VAL A C 1
ATOM 1063 O O . VAL A 1 130 ? 21.268 2.686 -3.499 1.00 74.44 1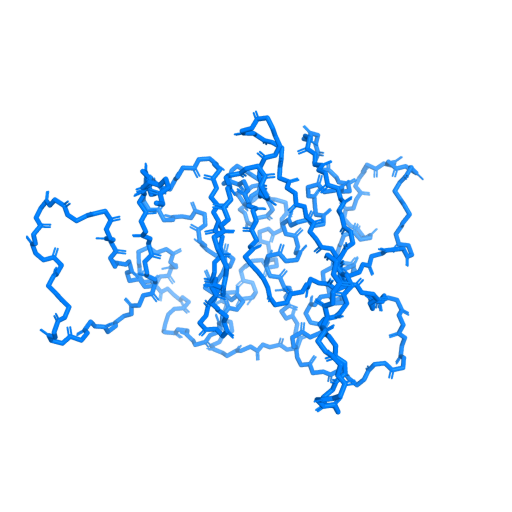30 VAL A O 1
ATOM 1066 N N . ASN A 1 131 ? 21.645 1.208 -1.852 1.00 80.00 131 ASN A N 1
ATOM 1067 C CA . ASN A 1 131 ? 22.009 0.122 -2.747 1.00 80.00 131 ASN A CA 1
ATOM 1068 C C . ASN A 1 131 ? 20.763 -0.459 -3.441 1.00 80.00 131 ASN A C 1
ATOM 1070 O O . ASN A 1 131 ? 20.167 -1.431 -2.976 1.00 80.00 131 ASN A O 1
ATOM 1074 N N . LYS A 1 132 ? 20.407 0.104 -4.599 1.00 83.75 132 LYS A N 1
ATOM 1075 C CA . LYS A 1 132 ? 19.289 -0.351 -5.446 1.00 83.75 132 LYS A CA 1
ATOM 1076 C C . LYS A 1 132 ? 19.401 -1.822 -5.868 1.00 83.75 132 LYS A C 1
ATOM 1078 O O . LYS A 1 132 ? 18.386 -2.471 -6.109 1.00 83.75 132 LYS A O 1
ATOM 1083 N N . SER A 1 133 ? 20.617 -2.373 -5.929 1.00 82.75 133 SER A N 1
ATOM 1084 C CA . SER A 1 133 ? 20.816 -3.793 -6.245 1.00 82.75 133 SER A CA 1
ATOM 1085 C C . SER A 1 133 ? 20.378 -4.733 -5.111 1.00 82.75 133 SER A C 1
ATOM 1087 O O . SER A 1 133 ? 20.106 -5.902 -5.382 1.00 82.75 133 SER A O 1
ATOM 1089 N N . ASP A 1 134 ? 20.223 -4.221 -3.879 1.00 86.50 134 ASP A N 1
ATOM 1090 C CA . ASP A 1 134 ? 19.713 -4.958 -2.709 1.00 86.50 134 ASP A CA 1
ATOM 1091 C C . ASP A 1 134 ? 18.190 -4.796 -2.520 1.00 86.50 134 ASP A C 1
ATOM 1093 O O . ASP A 1 134 ? 17.646 -5.102 -1.456 1.00 86.50 134 ASP A O 1
ATOM 1097 N N . ARG A 1 135 ? 17.457 -4.326 -3.544 1.00 91.69 135 ARG A N 1
ATOM 1098 C CA . ARG A 1 135 ? 15.988 -4.337 -3.521 1.00 91.69 135 ARG A CA 1
ATOM 1099 C C . ARG A 1 135 ? 15.482 -5.781 -3.466 1.00 91.69 135 ARG A C 1
ATOM 1101 O O . ARG A 1 135 ? 15.561 -6.529 -4.442 1.00 91.69 135 ARG A O 1
ATOM 1108 N N . ARG A 1 136 ? 14.936 -6.157 -2.316 1.00 91.50 136 ARG A N 1
ATOM 1109 C CA . ARG A 1 136 ? 14.393 -7.484 -1.987 1.00 91.50 136 ARG A CA 1
ATOM 1110 C C . ARG A 1 136 ? 12.885 -7.540 -2.122 1.00 91.50 136 ARG A C 1
ATOM 1112 O O . ARG A 1 136 ? 12.228 -6.529 -1.866 1.00 91.50 136 ARG A O 1
ATOM 1119 N N . PHE A 1 137 ? 12.357 -8.711 -2.467 1.00 90.44 137 PHE A N 1
ATOM 1120 C CA . PHE A 1 137 ? 10.916 -8.957 -2.438 1.00 90.44 137 PHE A CA 1
ATOM 1121 C C . PHE A 1 137 ? 10.372 -8.766 -1.014 1.00 90.44 137 PHE A C 1
ATOM 1123 O O . PHE A 1 137 ? 11.066 -9.029 -0.026 1.00 90.44 137 PHE A O 1
ATOM 1130 N N . LEU A 1 138 ? 9.130 -8.284 -0.912 1.00 90.06 138 LEU A N 1
ATOM 1131 C CA . LEU A 1 138 ? 8.423 -8.276 0.364 1.00 90.06 138 LEU A CA 1
ATOM 1132 C C . LEU A 1 138 ? 8.000 -9.713 0.716 1.00 90.06 138 LEU A C 1
ATOM 1134 O O . LEU A 1 138 ? 7.470 -10.415 -0.152 1.00 90.06 138 LEU A O 1
ATOM 1138 N N . PRO A 1 139 ? 8.225 -10.168 1.960 1.00 88.94 139 PRO A N 1
ATOM 1139 C CA . PRO A 1 139 ? 7.700 -11.443 2.425 1.00 88.94 139 PRO A CA 1
ATOM 1140 C C . PRO A 1 139 ? 6.172 -11.379 2.545 1.00 88.94 139 PRO A C 1
ATOM 1142 O O . PRO A 1 139 ? 5.598 -10.300 2.683 1.00 88.94 139 PRO A O 1
ATOM 1145 N N . HIS A 1 140 ? 5.517 -12.543 2.552 1.00 88.19 140 HIS A N 1
ATOM 1146 C CA . HIS A 1 140 ? 4.098 -12.665 2.904 1.00 88.19 140 HIS A CA 1
ATOM 1147 C C . HIS A 1 140 ? 3.938 -12.429 4.412 1.00 88.19 140 HIS A C 1
ATOM 1149 O O . HIS A 1 140 ? 3.953 -13.361 5.217 1.00 88.19 140 HIS A O 1
ATOM 1155 N N . ALA A 1 141 ? 3.909 -11.157 4.790 1.00 89.50 141 ALA A N 1
ATOM 1156 C CA . ALA A 1 141 ? 3.867 -10.685 6.161 1.00 89.50 141 ALA A CA 1
ATOM 1157 C C . ALA A 1 141 ? 3.180 -9.312 6.207 1.00 89.50 141 ALA A C 1
ATOM 1159 O O . ALA A 1 141 ? 3.092 -8.637 5.180 1.00 89.50 141 ALA A O 1
ATOM 1160 N N . PRO A 1 142 ? 2.739 -8.853 7.387 1.00 92.50 142 PRO A N 1
ATOM 1161 C CA . PRO A 1 142 ? 2.110 -7.545 7.504 1.00 92.50 142 PRO A CA 1
ATOM 1162 C C . PRO A 1 142 ? 3.075 -6.417 7.141 1.00 92.50 142 PRO A C 1
ATOM 1164 O O . PRO A 1 142 ? 4.259 -6.454 7.487 1.00 92.50 142 PRO A O 1
ATOM 1167 N N . HIS A 1 143 ? 2.559 -5.382 6.484 1.00 95.00 143 HIS A N 1
ATOM 1168 C CA . HIS A 1 143 ? 3.365 -4.257 6.021 1.00 95.00 143 HIS A CA 1
ATOM 1169 C C . HIS A 1 143 ? 3.056 -2.991 6.831 1.00 95.00 143 HIS A C 1
ATOM 1171 O O . HIS A 1 143 ? 1.932 -2.484 6.752 1.00 95.00 143 HIS A O 1
ATOM 1177 N N . PRO A 1 144 ? 4.020 -2.453 7.607 1.00 96.06 144 PRO A N 1
ATOM 1178 C CA . PRO A 1 144 ? 3.872 -1.151 8.241 1.00 96.06 144 PRO A CA 1
ATOM 1179 C C . PRO A 1 144 ? 3.998 -0.042 7.207 1.00 96.06 144 PRO A C 1
ATOM 1181 O O . PRO A 1 144 ? 5.004 0.078 6.508 1.00 96.06 144 PRO A O 1
ATOM 1184 N N . LEU A 1 145 ? 2.959 0.780 7.126 1.00 96.50 145 LEU A N 1
ATOM 1185 C CA . LEU A 1 145 ? 2.832 1.847 6.148 1.00 96.50 145 LEU A CA 1
ATOM 1186 C C . LEU A 1 145 ? 2.487 3.169 6.833 1.00 96.50 145 LEU A C 1
ATOM 1188 O O . LEU A 1 145 ? 1.956 3.215 7.949 1.00 96.50 145 LEU A O 1
ATOM 1192 N N . ARG A 1 146 ? 2.803 4.258 6.127 1.00 96.62 146 ARG A N 1
ATOM 1193 C CA . ARG A 1 146 ? 2.461 5.623 6.517 1.00 96.62 146 ARG A CA 1
ATOM 1194 C C . ARG A 1 146 ? 1.408 6.191 5.583 1.00 96.62 146 ARG A C 1
ATOM 1196 O O . ARG A 1 146 ? 1.577 6.128 4.365 1.00 96.62 146 ARG A O 1
ATOM 1203 N N . LYS A 1 147 ? 0.330 6.746 6.139 1.00 97.06 147 LYS A N 1
ATOM 1204 C CA . LYS A 1 147 ? -0.773 7.312 5.352 1.00 97.06 147 LYS A CA 1
ATOM 1205 C C . LYS A 1 147 ? -0.283 8.477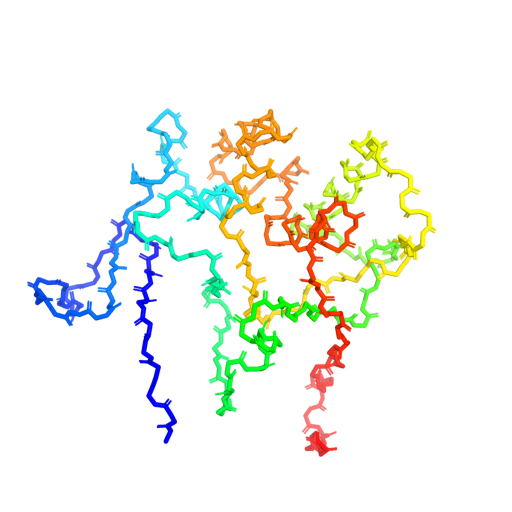 4.500 1.00 97.06 147 LYS A C 1
ATOM 1207 O O . LYS A 1 147 ? -0.495 8.439 3.293 1.00 97.06 147 LYS A O 1
ATOM 1212 N N . SER A 1 148 ? 0.430 9.429 5.100 1.00 97.06 148 SER A N 1
ATOM 1213 C CA . SER A 1 148 ? 1.001 10.574 4.378 1.00 97.06 148 SER A CA 1
ATOM 1214 C C . SER A 1 148 ? 1.906 10.163 3.209 1.00 97.06 148 SER A C 1
ATOM 1216 O O . SER A 1 148 ? 1.839 10.764 2.143 1.00 97.06 148 SER A O 1
ATOM 1218 N N . ILE A 1 149 ? 2.698 9.095 3.361 1.00 96.81 149 ILE A N 1
ATOM 1219 C CA . ILE A 1 149 ? 3.576 8.610 2.285 1.00 96.81 149 ILE A CA 1
ATOM 1220 C C . ILE A 1 149 ? 2.792 7.887 1.192 1.00 96.81 149 ILE A C 1
ATOM 1222 O O . ILE A 1 149 ? 3.086 8.046 0.011 1.00 96.81 149 ILE A O 1
ATOM 1226 N N . ALA A 1 150 ? 1.770 7.112 1.555 1.00 96.75 150 ALA A N 1
ATOM 1227 C CA . ALA A 1 150 ? 0.876 6.527 0.564 1.00 96.75 150 ALA A CA 1
ATOM 1228 C C . ALA A 1 150 ? 0.127 7.621 -0.224 1.00 96.75 150 ALA A C 1
ATOM 1230 O O . ALA A 1 150 ? 0.029 7.522 -1.443 1.00 96.75 150 ALA A O 1
ATOM 1231 N N . GLU A 1 151 ? -0.337 8.687 0.432 1.00 96.06 151 GLU A N 1
ATOM 1232 C CA . GLU A 1 151 ? -0.915 9.861 -0.239 1.00 96.06 151 GLU A CA 1
ATOM 1233 C C . GLU A 1 151 ? 0.098 10.528 -1.179 1.00 96.06 151 GLU A C 1
ATOM 1235 O O . GLU A 1 151 ? -0.212 10.783 -2.340 1.00 96.06 151 GLU A O 1
ATOM 1240 N N . GLU A 1 152 ? 1.332 10.753 -0.727 1.00 94.94 152 GLU A N 1
ATOM 1241 C CA . GLU A 1 152 ? 2.384 11.332 -1.563 1.00 94.94 152 GLU A CA 1
ATOM 1242 C C . GLU A 1 152 ? 2.656 10.487 -2.817 1.00 94.94 152 GLU A C 1
ATOM 1244 O O . GLU A 1 152 ? 2.694 11.026 -3.925 1.00 94.94 152 GLU A O 1
ATOM 1249 N N . VAL A 1 153 ? 2.795 9.167 -2.663 1.00 94.38 153 VAL A N 1
ATOM 1250 C CA . VAL A 1 153 ? 3.044 8.246 -3.780 1.00 94.38 153 VAL A CA 1
ATOM 1251 C C . VAL A 1 15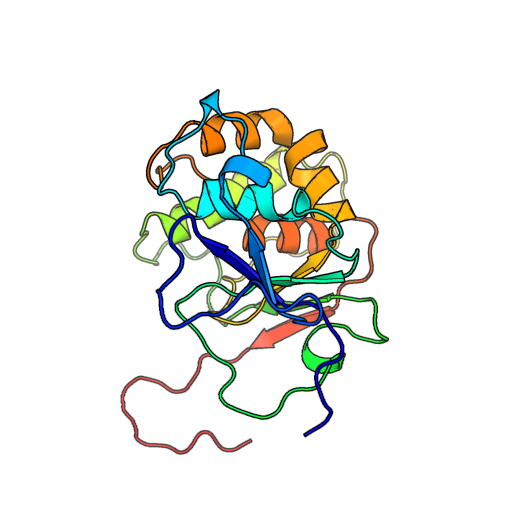3 ? 1.851 8.219 -4.735 1.00 94.38 153 VAL A C 1
ATOM 1253 O O . VAL A 1 153 ? 2.020 8.484 -5.923 1.00 94.38 153 VAL A O 1
ATOM 1256 N N . TRP A 1 154 ? 0.648 7.922 -4.239 1.00 93.12 154 TRP A N 1
ATOM 1257 C CA . TRP A 1 154 ? -0.501 7.586 -5.089 1.00 93.12 154 TRP A CA 1
ATOM 1258 C C . TRP A 1 154 ? -1.309 8.793 -5.558 1.00 93.12 154 TRP A C 1
ATOM 1260 O O . TRP A 1 154 ? -1.903 8.740 -6.632 1.00 93.12 154 TRP A O 1
ATOM 1270 N N . PHE A 1 155 ? -1.351 9.875 -4.780 1.00 86.25 155 PHE A N 1
ATOM 1271 C CA . PHE A 1 155 ? -2.144 11.060 -5.111 1.00 86.25 155 PHE A CA 1
ATOM 1272 C C . PHE A 1 155 ? -1.312 12.182 -5.736 1.00 86.25 155 PHE A C 1
ATOM 1274 O O . PHE A 1 155 ? -1.838 12.928 -6.559 1.00 86.25 155 PHE A O 1
ATOM 1281 N N . SER A 1 156 ? -0.031 12.302 -5.370 1.00 85.12 156 SER A N 1
ATOM 1282 C CA . SER A 1 156 ? 0.826 13.403 -5.825 1.00 85.12 156 SER A CA 1
ATOM 1283 C C . SER A 1 156 ? 1.837 12.959 -6.885 1.00 85.12 156 SER A C 1
ATOM 1285 O O . SER A 1 156 ? 1.673 13.279 -8.062 1.00 85.12 156 SER A O 1
ATOM 1287 N N . LYS A 1 157 ? 2.864 12.188 -6.507 1.00 88.44 157 LYS A N 1
ATOM 1288 C CA . LYS A 1 157 ? 4.015 11.911 -7.381 1.00 88.44 157 LYS A CA 1
ATOM 1289 C C . LYS A 1 157 ? 3.700 10.963 -8.534 1.00 88.44 157 LYS A C 1
ATOM 1291 O O . LYS A 1 157 ? 4.127 11.218 -9.653 1.00 88.44 157 LYS A O 1
ATOM 1296 N N . PHE A 1 158 ? 2.937 9.902 -8.282 1.00 92.88 158 PHE A N 1
ATOM 1297 C CA . PHE A 1 158 ? 2.634 8.860 -9.269 1.00 92.88 158 PHE A CA 1
ATOM 1298 C C . PHE A 1 158 ? 1.138 8.792 -9.590 1.00 92.88 158 PHE A C 1
ATOM 1300 O O . PHE A 1 158 ? 0.586 7.722 -9.849 1.00 92.88 158 PHE A O 1
ATOM 1307 N N . ALA A 1 159 ? 0.466 9.946 -9.599 1.00 93.81 159 ALA A N 1
ATOM 1308 C CA . ALA A 1 159 ? -0.976 10.033 -9.822 1.00 93.81 159 ALA A CA 1
ATOM 1309 C C . ALA A 1 159 ? -1.421 9.460 -11.181 1.00 93.81 159 ALA A C 1
ATOM 1311 O O . ALA A 1 159 ? -2.539 8.970 -11.308 1.00 93.81 159 ALA A O 1
ATOM 1312 N N . GLU A 1 160 ? -0.576 9.527 -12.212 1.00 94.31 160 GLU A N 1
ATOM 1313 C CA . GLU A 1 160 ? -0.877 8.932 -13.520 1.00 94.31 160 GLU A CA 1
ATOM 1314 C C . GLU A 1 160 ? -0.870 7.404 -13.473 1.00 94.31 160 GLU A C 1
ATOM 1316 O O . GLU A 1 160 ? -1.860 6.784 -13.855 1.00 94.31 160 GLU A O 1
ATOM 1321 N N . VAL A 1 161 ? 0.177 6.822 -12.885 1.00 95.19 161 VAL A N 1
ATOM 1322 C CA . VAL A 1 161 ? 0.288 5.377 -12.639 1.00 95.19 161 VAL A CA 1
ATOM 1323 C C . VAL A 1 161 ? -0.884 4.887 -11.785 1.00 95.19 161 VAL A C 1
ATOM 1325 O O . VAL A 1 161 ? -1.476 3.848 -12.064 1.00 95.19 161 VAL A O 1
ATOM 1328 N N . HIS A 1 162 ? -1.279 5.665 -10.769 1.00 96.00 162 HIS A N 1
ATOM 1329 C CA . HIS A 1 162 ? -2.455 5.370 -9.948 1.00 96.00 162 HIS A CA 1
ATOM 1330 C C . HIS A 1 162 ? -3.752 5.324 -10.767 1.00 96.00 162 HIS A C 1
ATOM 1332 O O . HIS A 1 162 ? -4.565 4.417 -10.566 1.00 96.00 162 HIS A O 1
ATOM 1338 N N . ARG A 1 163 ? -3.958 6.277 -11.689 1.00 96.69 163 ARG A N 1
ATOM 1339 C CA . ARG A 1 163 ? -5.142 6.313 -12.568 1.00 96.69 163 ARG A CA 1
ATOM 1340 C C . ARG A 1 163 ? -5.171 5.132 -13.531 1.00 96.69 163 ARG A C 1
ATOM 1342 O O . ARG A 1 163 ? -6.228 4.521 -13.670 1.00 96.69 163 ARG A O 1
ATOM 1349 N N . GLU A 1 164 ? -4.041 4.818 -14.159 1.00 96.69 164 GLU A N 1
ATOM 1350 C CA . GLU A 1 164 ? -3.910 3.674 -15.067 1.00 96.69 164 GLU A CA 1
ATOM 1351 C C . GLU A 1 164 ? -4.232 2.368 -14.334 1.00 96.69 164 GLU A C 1
ATOM 1353 O O . GLU A 1 164 ? -5.193 1.688 -14.688 1.00 96.69 164 GLU A O 1
ATOM 1358 N N . GLN A 1 165 ? -3.538 2.092 -13.226 1.00 96.81 165 GLN A N 1
ATOM 1359 C CA . GLN A 1 165 ? -3.773 0.905 -12.401 1.00 96.81 165 GLN A CA 1
ATOM 1360 C C . GLN A 1 165 ? -5.216 0.807 -11.892 1.00 96.81 165 GLN A C 1
ATOM 1362 O O . GLN A 1 165 ? -5.799 -0.276 -11.872 1.00 96.81 165 GLN A O 1
ATOM 1367 N N . SER A 1 166 ? -5.820 1.932 -11.490 1.00 97.00 166 SER A N 1
ATOM 1368 C CA . SER A 1 166 ? -7.220 1.950 -11.044 1.00 97.00 166 SER A CA 1
ATOM 1369 C C . SER A 1 166 ? -8.201 1.619 -12.173 1.00 97.00 166 SER A C 1
ATOM 1371 O O . SER A 1 166 ? -9.291 1.133 -11.893 1.00 97.00 166 SER A O 1
ATOM 1373 N N . SER A 1 167 ? -7.839 1.847 -13.439 1.00 97.44 167 SER A N 1
ATOM 1374 C CA . SER A 1 167 ? -8.700 1.534 -14.586 1.00 97.44 167 SER A CA 1
ATOM 1375 C C . SER A 1 167 ? -8.781 0.034 -14.903 1.00 97.44 167 SER A C 1
ATOM 1377 O O . SER A 1 167 ? -9.726 -0.413 -15.559 1.00 97.44 167 SER A O 1
ATOM 1379 N N . HIS A 1 168 ? -7.833 -0.763 -14.403 1.00 97.81 168 HIS A N 1
ATOM 1380 C CA . HIS A 1 168 ? -7.792 -2.202 -14.630 1.00 97.81 168 HIS A CA 1
ATOM 1381 C C . HIS A 1 168 ? -8.771 -2.946 -13.709 1.00 97.81 168 HIS A C 1
ATOM 1383 O O . HIS A 1 168 ? -8.693 -2.878 -12.479 1.00 97.81 168 HIS A O 1
ATOM 1389 N N . ARG A 1 169 ? -9.694 -3.719 -14.303 1.00 97.25 169 ARG A N 1
ATOM 1390 C CA . ARG A 1 169 ? -10.669 -4.525 -13.539 1.00 97.25 169 ARG A CA 1
ATOM 1391 C C . ARG A 1 169 ? -10.050 -5.742 -12.855 1.00 97.25 169 ARG A C 1
ATOM 1393 O O . ARG A 1 169 ? -10.553 -6.166 -11.823 1.00 97.25 169 ARG A O 1
ATOM 1400 N N . PHE A 1 170 ? -8.993 -6.305 -13.426 1.00 97.81 170 PHE A N 1
ATOM 1401 C CA . PHE A 1 170 ? -8.190 -7.388 -12.853 1.00 97.81 170 PHE A CA 1
ATOM 1402 C C . PHE A 1 170 ? -6.730 -6.941 -12.820 1.00 97.81 170 PHE A C 1
ATOM 1404 O O . PHE A 1 170 ? -6.404 -5.927 -13.431 1.00 97.81 170 PHE A O 1
ATOM 1411 N N . ARG A 1 171 ? -5.867 -7.675 -12.103 1.00 96.19 171 ARG A N 1
ATOM 1412 C CA . ARG A 1 171 ? -4.425 -7.391 -12.122 1.00 96.19 171 ARG A CA 1
ATOM 1413 C C . ARG A 1 171 ? -3.935 -7.367 -13.569 1.00 96.19 171 ARG A C 1
ATOM 1415 O O . ARG A 1 171 ? -4.232 -8.297 -14.320 1.00 96.19 171 ARG A O 1
ATOM 1422 N N . ASP A 1 172 ? -3.183 -6.333 -13.913 1.00 96.88 172 ASP A N 1
ATOM 1423 C CA . ASP A 1 172 ? -2.631 -6.116 -15.248 1.00 96.88 172 ASP A CA 1
ATOM 1424 C C . ASP A 1 172 ? -1.098 -6.168 -15.230 1.00 96.88 172 ASP A C 1
ATOM 1426 O O . ASP A 1 172 ? -0.451 -5.977 -14.198 1.00 96.88 172 ASP A O 1
ATOM 1430 N N . MET A 1 173 ? -0.494 -6.466 -16.380 1.00 95.31 173 MET A N 1
ATOM 1431 C CA . MET A 1 173 ? 0.959 -6.543 -16.511 1.00 95.31 173 MET A CA 1
ATOM 1432 C C . MET A 1 173 ? 1.665 -5.188 -16.355 1.00 95.31 173 MET A C 1
ATOM 1434 O O . MET A 1 173 ? 2.880 -5.178 -16.130 1.00 95.31 173 MET A O 1
ATOM 1438 N N . HIS A 1 174 ? 0.927 -4.083 -16.484 1.00 95.25 174 HIS A N 1
ATOM 1439 C CA . HIS A 1 174 ? 1.411 -2.713 -16.290 1.00 95.25 174 HIS A CA 1
ATOM 1440 C C . HIS A 1 174 ? 1.217 -2.206 -14.857 1.00 95.25 174 HIS A C 1
ATOM 1442 O O . HIS A 1 174 ? 1.765 -1.165 -14.502 1.00 95.25 174 HIS A O 1
ATOM 1448 N N . ASP A 1 175 ? 0.510 -2.958 -14.007 1.00 97.25 175 ASP A N 1
ATOM 1449 C CA . ASP A 1 175 ? 0.336 -2.586 -12.606 1.00 97.25 175 ASP A CA 1
ATOM 1450 C C . ASP A 1 175 ? 1.680 -2.464 -11.882 1.00 97.25 175 ASP A C 1
ATOM 1452 O O . ASP A 1 175 ? 2.694 -3.067 -12.245 1.00 97.25 175 ASP A O 1
ATOM 1456 N N . VAL A 1 176 ? 1.654 -1.729 -10.781 1.00 97.06 176 VAL A N 1
ATOM 1457 C CA . VAL A 1 176 ? 2.735 -1.604 -9.813 1.00 97.06 176 VAL A CA 1
ATOM 1458 C C . VAL A 1 176 ? 2.286 -2.179 -8.481 1.00 97.06 176 VAL A C 1
ATOM 1460 O O . VAL A 1 176 ? 1.108 -2.164 -8.130 1.00 97.06 176 VAL A O 1
ATOM 1463 N N . HIS A 1 177 ? 3.222 -2.709 -7.703 1.00 96.44 177 HIS A N 1
ATOM 1464 C CA . HIS A 1 177 ? 2.855 -3.358 -6.452 1.00 96.44 177 HIS A CA 1
ATOM 1465 C C . HIS A 1 177 ? 2.700 -2.317 -5.331 1.00 96.44 177 HIS A C 1
ATOM 1467 O O . HIS A 1 177 ? 3.711 -1.744 -4.921 1.00 96.44 177 HIS A O 1
ATOM 1473 N N . PRO A 1 178 ? 1.513 -2.110 -4.723 1.00 96.69 178 PRO A N 1
ATOM 1474 C CA . PRO A 1 178 ? 1.307 -0.920 -3.901 1.00 96.69 178 PRO A CA 1
ATOM 1475 C C . PRO A 1 178 ? 2.076 -0.889 -2.582 1.00 96.69 178 PRO A C 1
ATOM 1477 O O . PRO A 1 178 ? 2.792 0.076 -2.318 1.00 96.69 178 PRO A O 1
ATOM 1480 N N . ALA A 1 179 ? 1.998 -1.960 -1.782 1.00 95.69 179 ALA A N 1
ATOM 1481 C CA . ALA A 1 179 ? 2.753 -2.029 -0.527 1.00 95.69 179 ALA A CA 1
ATOM 1482 C C . ALA A 1 179 ? 4.269 -1.943 -0.779 1.00 95.69 179 ALA A C 1
ATOM 1484 O O . ALA A 1 179 ? 4.953 -1.138 -0.155 1.00 95.69 179 ALA A O 1
ATOM 1485 N N . TYR A 1 180 ? 4.776 -2.694 -1.765 1.00 96.12 180 TYR A N 1
ATOM 1486 C CA . TYR A 1 180 ? 6.170 -2.637 -2.209 1.00 96.12 180 TYR A CA 1
ATOM 1487 C C . TYR A 1 180 ? 6.602 -1.229 -2.634 1.00 96.12 180 TYR A C 1
ATOM 1489 O O . TYR A 1 180 ? 7.652 -0.762 -2.198 1.00 96.12 180 TYR A O 1
ATOM 1497 N N . PHE A 1 181 ? 5.787 -0.527 -3.424 1.00 96.19 181 PHE A N 1
ATOM 1498 C CA . PHE A 1 181 ? 6.072 0.836 -3.866 1.00 96.19 181 PHE A CA 1
ATOM 1499 C C . PHE A 1 181 ? 6.155 1.787 -2.682 1.00 96.19 181 PHE A C 1
ATOM 1501 O O . PHE A 1 181 ? 7.187 2.423 -2.492 1.00 96.19 181 PHE A O 1
ATOM 1508 N N . THR A 1 182 ? 5.129 1.841 -1.834 1.00 96.19 182 THR A N 1
ATOM 1509 C CA . THR A 1 182 ? 5.144 2.731 -0.669 1.00 96.19 182 THR A CA 1
ATOM 1510 C C . THR A 1 182 ? 6.315 2.405 0.268 1.00 96.19 182 THR A C 1
ATOM 1512 O O . THR A 1 182 ? 7.003 3.318 0.717 1.00 96.19 182 THR A O 1
ATOM 1515 N N . SER A 1 183 ? 6.618 1.124 0.502 1.00 95.62 183 SER A N 1
ATOM 1516 C CA . SER A 1 183 ? 7.777 0.691 1.293 1.00 95.62 183 SER A CA 1
ATOM 1517 C C . SER A 1 183 ? 9.115 1.128 0.692 1.00 95.62 183 SER A C 1
ATOM 1519 O O . SER A 1 183 ? 9.954 1.682 1.401 1.00 95.62 183 SER A O 1
ATOM 1521 N N . ARG A 1 184 ? 9.329 0.914 -0.609 1.00 93.94 184 ARG A N 1
ATOM 1522 C CA . ARG A 1 184 ? 10.578 1.292 -1.284 1.00 93.94 184 ARG A CA 1
ATOM 1523 C C . ARG A 1 184 ? 10.731 2.796 -1.407 1.00 93.94 184 ARG A C 1
ATOM 1525 O O . ARG A 1 184 ? 11.821 3.303 -1.185 1.00 93.94 184 ARG A O 1
ATOM 1532 N N . TYR A 1 185 ? 9.642 3.513 -1.655 1.00 93.75 185 TYR A N 1
ATOM 1533 C CA . TYR A 1 185 ? 9.645 4.968 -1.641 1.00 93.75 185 TYR A CA 1
ATOM 1534 C C . TYR A 1 185 ? 10.050 5.513 -0.262 1.00 93.75 185 TYR A C 1
ATOM 1536 O O . TYR A 1 185 ? 10.902 6.395 -0.193 1.00 93.75 185 TYR A O 1
ATOM 1544 N N . MET A 1 186 ? 9.533 4.935 0.835 1.00 93.50 186 MET A N 1
ATOM 1545 C CA . MET A 1 186 ? 9.967 5.290 2.195 1.00 93.50 186 MET A CA 1
ATOM 1546 C C . MET A 1 186 ? 11.467 5.058 2.427 1.00 93.50 186 MET A C 1
ATOM 1548 O O . MET A 1 186 ? 12.101 5.857 3.104 1.00 93.50 186 MET A O 1
ATOM 1552 N N . ILE A 1 187 ? 12.026 3.973 1.881 1.00 92.06 187 ILE A N 1
ATOM 1553 C CA . ILE A 1 187 ? 13.452 3.629 2.014 1.00 92.06 187 ILE A CA 1
ATOM 1554 C C . ILE A 1 187 ? 14.344 4.551 1.176 1.00 92.06 187 ILE A C 1
ATOM 1556 O O . ILE A 1 187 ? 15.441 4.903 1.600 1.00 92.06 187 ILE A O 1
ATOM 1560 N N . GLU A 1 188 ? 13.914 4.867 -0.044 1.00 89.88 188 GLU A N 1
ATOM 1561 C CA . GLU A 1 188 ? 14.799 5.395 -1.084 1.00 89.88 188 GLU A CA 1
ATOM 1562 C C . GLU A 1 188 ? 14.685 6.904 -1.279 1.00 89.88 188 GLU A C 1
ATOM 1564 O O . GLU A 1 188 ? 15.673 7.546 -1.627 1.00 89.88 188 GLU A O 1
ATOM 1569 N N . GLN A 1 189 ? 13.485 7.459 -1.099 1.00 87.69 189 GLN A N 1
ATOM 1570 C CA . GLN A 1 189 ? 13.156 8.800 -1.590 1.00 87.69 189 GLN A CA 1
ATOM 1571 C C . GLN A 1 189 ? 12.416 9.667 -0.567 1.00 87.69 189 GLN A C 1
ATOM 1573 O O . GLN A 1 189 ? 12.473 10.890 -0.660 1.00 87.69 189 GLN A O 1
ATOM 1578 N N . ALA A 1 190 ? 11.726 9.078 0.412 1.00 86.06 190 ALA A N 1
ATOM 1579 C CA . ALA A 1 190 ? 11.056 9.851 1.449 1.00 86.06 190 ALA A CA 1
ATOM 1580 C C . ALA A 1 190 ? 12.031 10.242 2.568 1.00 86.06 190 ALA A C 1
ATOM 1582 O O . ALA A 1 190 ? 12.807 9.423 3.057 1.00 86.06 190 ALA A O 1
ATOM 1583 N N . ASN A 1 191 ? 11.931 11.479 3.055 1.00 87.19 191 ASN A N 1
ATOM 1584 C CA . ASN A 1 191 ? 12.692 11.938 4.217 1.00 87.19 191 ASN A CA 1
ATOM 1585 C C . ASN A 1 191 ? 12.029 11.478 5.531 1.00 87.19 191 ASN A C 1
ATOM 1587 O O . ASN A 1 191 ? 11.462 12.276 6.283 1.00 87.19 191 ASN A O 1
ATOM 1591 N N . VAL A 1 192 ? 12.024 10.165 5.775 1.00 91.31 192 VAL A N 1
ATOM 1592 C CA . VAL A 1 192 ? 11.370 9.536 6.931 1.00 91.31 192 VAL A CA 1
ATOM 1593 C C . VAL A 1 192 ? 12.258 8.467 7.553 1.00 91.31 192 VAL A C 1
ATOM 1595 O O . VAL A 1 192 ? 13.079 7.857 6.879 1.00 91.31 192 VAL A O 1
ATOM 1598 N N . CYS A 1 193 ? 12.086 8.205 8.850 1.00 94.00 193 CYS A N 1
ATOM 1599 C CA . CYS A 1 193 ? 12.794 7.092 9.470 1.00 94.00 193 CYS A CA 1
ATOM 1600 C C . CYS A 1 193 ? 12.204 5.753 9.019 1.00 94.00 193 CYS A C 1
ATOM 1602 O O . CYS A 1 193 ? 10.987 5.568 9.049 1.00 94.00 193 CYS A O 1
ATOM 1604 N N . VAL A 1 194 ? 13.080 4.820 8.649 1.00 94.00 194 VAL A N 1
ATOM 1605 C CA . VAL A 1 194 ? 12.750 3.445 8.267 1.00 94.00 194 VAL A CA 1
ATOM 1606 C C . VAL A 1 194 ? 13.842 2.529 8.794 1.00 94.00 194 VAL A C 1
ATOM 1608 O O . VAL A 1 194 ? 15.023 2.837 8.661 1.00 94.00 194 VAL A O 1
ATOM 1611 N N . GLU A 1 195 ? 13.444 1.394 9.353 1.00 94.38 195 GLU A N 1
ATOM 1612 C CA . GLU A 1 195 ? 14.347 0.298 9.686 1.00 94.38 195 GLU A CA 1
ATOM 1613 C C . GLU A 1 195 ? 14.192 -0.805 8.638 1.00 94.38 195 GLU A C 1
ATOM 1615 O O . GLU A 1 195 ? 13.085 -1.290 8.404 1.00 94.38 195 GLU A O 1
ATOM 1620 N N . GLN A 1 196 ? 15.290 -1.227 8.014 1.00 92.31 196 GLN A N 1
ATOM 1621 C CA . GLN A 1 196 ? 15.278 -2.363 7.092 1.00 92.31 196 GLN A CA 1
ATOM 1622 C C . GLN A 1 196 ? 15.792 -3.612 7.800 1.00 92.31 196 GLN A C 1
ATOM 1624 O O . GLN A 1 196 ? 16.912 -3.631 8.308 1.00 92.31 196 GLN A O 1
ATOM 1629 N N . ARG A 1 197 ? 14.997 -4.684 7.788 1.00 91.56 197 ARG A N 1
ATOM 1630 C CA . ARG A 1 197 ? 15.390 -5.990 8.332 1.00 91.56 197 ARG A CA 1
ATOM 1631 C C . ARG A 1 197 ? 15.307 -7.069 7.268 1.00 91.56 197 ARG A C 1
ATOM 1633 O O . ARG A 1 197 ? 14.582 -6.951 6.282 1.00 91.56 197 ARG A O 1
ATOM 1640 N N . ARG A 1 198 ? 16.050 -8.150 7.484 1.00 87.88 198 ARG A N 1
ATOM 1641 C CA . ARG A 1 198 ? 15.960 -9.355 6.660 1.00 87.88 198 ARG A CA 1
ATOM 1642 C C . ARG A 1 198 ? 15.157 -10.404 7.397 1.00 87.88 198 ARG A C 1
ATOM 1644 O O . ARG A 1 198 ? 15.416 -10.674 8.568 1.00 87.88 198 ARG A O 1
ATOM 1651 N N . MET A 1 199 ? 14.202 -10.993 6.699 1.00 79.06 199 MET A N 1
ATOM 1652 C CA . MET A 1 199 ? 13.481 -12.158 7.174 1.00 79.06 199 MET A CA 1
ATOM 1653 C C . MET A 1 199 ? 14.044 -13.357 6.421 1.00 79.06 199 MET A C 1
ATOM 1655 O O . MET A 1 199 ? 13.890 -13.444 5.203 1.00 79.06 199 MET A O 1
ATOM 1659 N N . LYS A 1 200 ? 14.728 -14.258 7.137 1.00 59.94 200 LYS A N 1
ATOM 1660 C CA . LYS A 1 200 ? 15.108 -15.547 6.551 1.00 59.94 200 LYS A CA 1
ATOM 1661 C C . LYS A 1 200 ? 13.820 -16.230 6.111 1.00 59.94 200 LYS A C 1
ATOM 1663 O O . LYS A 1 200 ? 12.859 -16.271 6.885 1.00 59.94 200 LYS A O 1
ATOM 1668 N N . SER A 1 201 ? 13.787 -16.707 4.872 1.00 53.56 201 SER A N 1
ATOM 1669 C CA . SER A 1 201 ? 12.658 -17.503 4.386 1.00 53.56 201 SER A CA 1
ATOM 1670 C C . SER A 1 201 ? 12.310 -18.596 5.406 1.00 53.56 201 SER A C 1
ATOM 1672 O O . SER A 1 201 ? 13.198 -19.244 5.965 1.00 53.56 201 SER A O 1
ATOM 1674 N N . ALA A 1 202 ? 11.016 -18.749 5.709 1.00 47.72 202 ALA A N 1
ATOM 1675 C CA . ALA A 1 202 ? 10.555 -19.867 6.520 1.00 47.72 202 ALA A CA 1
ATOM 1676 C C . ALA A 1 202 ? 11.069 -21.168 5.884 1.00 47.72 202 ALA A C 1
ATOM 1678 O O . ALA A 1 202 ? 11.081 -21.273 4.657 1.00 47.72 202 ALA A O 1
ATOM 1679 N N . CYS A 1 203 ? 11.540 -22.082 6.741 1.00 40.28 203 CYS A N 1
ATOM 1680 C CA . CYS A 1 203 ? 12.136 -23.382 6.434 1.00 40.28 203 CYS A CA 1
ATOM 1681 C C . CYS A 1 203 ? 11.608 -24.019 5.111 1.00 40.28 203 CYS A C 1
ATOM 1683 O O . CYS A 1 203 ? 10.409 -23.925 4.830 1.00 40.28 203 CYS A O 1
ATOM 1685 N N . PRO A 1 204 ? 12.469 -24.681 4.306 1.00 36.56 204 PRO A N 1
ATOM 1686 C CA . PRO A 1 204 ? 12.060 -25.343 3.064 1.00 36.56 204 PRO A CA 1
ATOM 1687 C C . PRO A 1 204 ? 10.874 -26.309 3.277 1.00 36.56 204 PRO A C 1
ATOM 1689 O O . PRO A 1 204 ? 10.680 -26.804 4.387 1.00 36.56 204 PRO A O 1
ATOM 1692 N N . PRO A 1 205 ? 10.078 -26.597 2.225 1.00 43.47 205 PRO A N 1
ATOM 1693 C CA . PRO A 1 205 ? 8.849 -27.401 2.315 1.00 43.47 205 PRO A CA 1
ATOM 1694 C C . PRO A 1 205 ? 9.070 -28.839 2.813 1.00 43.47 205 PRO A C 1
ATOM 1696 O O . PRO A 1 205 ? 8.116 -29.529 3.178 1.00 43.47 205 PRO A O 1
ATOM 1699 N N . ASP A 1 206 ? 10.320 -29.282 2.874 1.00 41.50 206 ASP A N 1
ATOM 1700 C CA . ASP A 1 206 ? 10.711 -30.561 3.434 1.00 41.50 206 ASP A CA 1
ATOM 1701 C C . ASP A 1 206 ? 10.729 -30.411 4.957 1.00 41.50 206 ASP A C 1
ATOM 1703 O O . ASP A 1 206 ? 11.739 -30.015 5.525 1.00 41.50 206 ASP A O 1
ATOM 1707 N N . GLY A 1 207 ? 9.587 -30.672 5.605 1.00 36.81 207 GLY A N 1
ATOM 1708 C CA . GLY A 1 207 ? 9.304 -30.506 7.042 1.00 36.81 207 GLY A CA 1
ATOM 1709 C C . GLY A 1 207 ? 10.174 -31.309 8.024 1.00 36.81 207 GLY A C 1
ATOM 1710 O O . GLY A 1 207 ? 9.667 -31.893 8.979 1.00 36.81 207 GLY A O 1
ATOM 1711 N N . LYS A 1 208 ? 11.483 -31.339 7.810 1.00 32.53 208 LYS A N 1
ATOM 1712 C CA . LYS A 1 208 ? 12.517 -31.823 8.710 1.00 32.53 208 LYS A CA 1
ATOM 1713 C C . LYS A 1 208 ? 13.355 -30.619 9.089 1.00 32.53 208 LYS A C 1
ATOM 1715 O O . LYS A 1 208 ? 14.329 -30.306 8.425 1.00 32.53 208 LYS A O 1
ATOM 1720 N N . ASP A 1 209 ? 12.855 -29.880 10.063 1.00 35.41 209 ASP A N 1
ATOM 1721 C CA . ASP A 1 209 ? 13.630 -29.320 11.165 1.00 35.41 209 ASP A CA 1
ATOM 1722 C C . ASP A 1 209 ? 12.835 -28.162 11.755 1.00 35.41 209 ASP A C 1
ATOM 1724 O O . ASP A 1 209 ? 12.477 -27.184 11.098 1.00 35.41 209 ASP A O 1
ATOM 1728 N N . PHE A 1 210 ? 12.509 -28.314 13.034 1.00 38.47 210 PHE A N 1
ATOM 1729 C CA . PHE A 1 210 ? 11.980 -27.248 13.859 1.00 38.47 210 PHE A CA 1
ATOM 1730 C C . PHE A 1 210 ? 12.946 -26.064 13.766 1.00 38.47 210 PHE A C 1
ATOM 1732 O O . PHE A 1 210 ? 14.062 -26.127 14.278 1.00 38.47 210 PHE A O 1
ATOM 1739 N N . CYS A 1 211 ? 12.513 -25.009 13.074 1.00 33.84 211 CYS A N 1
ATOM 1740 C CA . CYS A 1 211 ? 13.187 -23.720 12.964 1.00 33.84 211 CYS A CA 1
ATOM 1741 C C . CYS A 1 211 ? 13.394 -23.143 14.398 1.00 33.84 211 CYS A C 1
ATOM 1743 O O . CYS A 1 211 ? 12.549 -22.412 14.917 1.00 33.84 211 CYS A O 1
ATOM 1745 N N . ASN A 1 212 ? 14.495 -23.541 15.052 1.00 31.33 212 ASN A N 1
ATOM 1746 C CA . ASN A 1 212 ? 15.016 -23.016 16.314 1.00 31.33 212 ASN A CA 1
ATOM 1747 C C . ASN A 1 212 ? 15.862 -21.772 16.019 1.00 31.33 212 ASN A C 1
ATOM 1749 O O . ASN A 1 212 ? 16.943 -21.903 15.443 1.00 31.33 212 ASN A O 1
ATOM 1753 N N . GLN A 1 213 ? 15.363 -20.605 16.428 1.00 35.25 213 GLN A N 1
ATOM 1754 C CA . GLN A 1 213 ? 16.055 -19.502 17.122 1.00 35.25 213 GLN A CA 1
ATOM 1755 C C . GLN A 1 213 ? 15.129 -18.287 17.165 1.00 35.25 213 GLN A C 1
ATOM 1757 O O . GLN A 1 213 ? 14.646 -17.869 16.088 1.00 35.25 213 GLN A O 1
#

InterPro domains:
  IPR021520 Stealth protein CR2, conserved region 2 [PF11380] (6-85)
  IPR031357 Stealth protein CR3, conserved region 3 [PF17102] (140-188)
  IPR047141 Stealth family [PTHR24045] (2-92)